Protein AF-A0ABD5XMT2-F1 (afdb_monomer_lite)

Secondary structure (DSSP, 8-state):
---S--S-TTS-TTSBHHHHHHHHHHHHT--HHHHHHHHHTTEETTEE-HHHHHHHHHHHHHHHHHHHHHHHHHHHHHHHHHHHTGGGTTSHHHHHHHHHHHHHHHHHHHHHHHHHHHHHHHHHHHHHHTTPPPTT--------------------PPPP------------PPPPPP-----PPP---

Organism: NCBI:txid3031998

Radius of gyration: 28.15 Å; chains: 1; bounding box: 58×79×66 Å

pLDDT: mean 73.17, std 23.65, range [30.17, 97.44]

Foldseek 3Di:
DDDDDDQDLQNQAFDFLQVSLVSCCVPVVDDSVVSSVVQVQQDDPRGRHPVSVVVVVVVLCVVLVVLVVVLVVLVVVLVVLCVVCVVPCPPPVSVVVSVVSVVVSVVSNCVSVVVVVVVVVVVVVSCVVVVDDDPPDPPPPDDDDPDDDDDDDDDDDDDDDDDDDDDDDDDDDDDDDDDDDDDDDDDDD

Structure (mmCIF, N/CA/C/O backbone):
data_AF-A0ABD5XMT2-F1
#
_entry.id   AF-A0ABD5XMT2-F1
#
loop_
_atom_site.group_PDB
_atom_site.id
_atom_site.type_symbol
_atom_site.label_atom_id
_atom_site.label_alt_id
_atom_site.label_comp_id
_atom_site.label_asym_id
_atom_site.label_entity_id
_at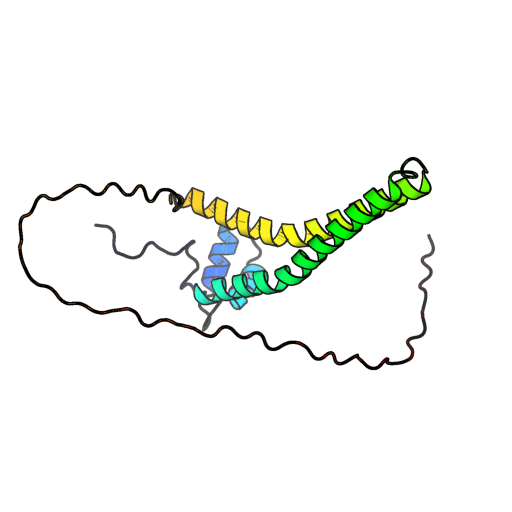om_site.label_seq_id
_atom_site.pdbx_PDB_ins_code
_atom_site.Cartn_x
_atom_site.Cartn_y
_atom_site.Cartn_z
_atom_site.occupancy
_atom_site.B_iso_or_equiv
_atom_site.auth_seq_id
_atom_site.auth_comp_id
_atom_site.auth_asym_id
_atom_site.auth_atom_id
_atom_site.pdbx_PDB_model_num
ATOM 1 N N . MET A 1 1 ? -8.161 -24.431 39.154 1.00 37.53 1 MET A N 1
ATOM 2 C CA . MET A 1 1 ? -9.318 -24.128 38.292 1.00 37.53 1 MET A CA 1
ATOM 3 C C . MET A 1 1 ? -9.099 -22.714 37.782 1.00 37.53 1 MET A C 1
ATOM 5 O O . MET A 1 1 ? -8.958 -21.824 38.607 1.00 37.53 1 MET A O 1
ATOM 9 N N . ARG A 1 2 ? -8.849 -22.571 36.476 1.00 45.53 2 ARG A N 1
ATOM 10 C CA . ARG A 1 2 ? -8.550 -21.321 35.762 1.00 45.53 2 ARG A CA 1
ATOM 11 C C . ARG A 1 2 ? -9.742 -21.105 34.825 1.00 45.53 2 ARG A C 1
ATOM 13 O O . ARG A 1 2 ? -10.080 -22.035 34.095 1.00 45.53 2 ARG A O 1
ATOM 20 N N . ASP A 1 3 ? -10.404 -19.969 34.983 1.00 35.44 3 ASP A N 1
ATOM 21 C CA . ASP A 1 3 ? -11.709 -19.608 34.415 1.00 35.44 3 ASP A CA 1
ATOM 22 C C . ASP A 1 3 ? -11.645 -19.230 32.912 1.00 35.44 3 ASP A C 1
ATOM 24 O O . ASP A 1 3 ? -10.552 -18.995 32.396 1.00 35.44 3 ASP A O 1
ATOM 28 N N . PRO A 1 4 ? -12.789 -19.245 32.192 1.00 38.75 4 PRO A N 1
ATOM 29 C CA . PRO A 1 4 ? -12.918 -19.648 30.780 1.00 38.75 4 PRO A CA 1
ATOM 30 C C . PRO A 1 4 ? -12.532 -18.608 29.721 1.00 38.75 4 PRO A C 1
ATOM 32 O O . PRO A 1 4 ? -12.689 -18.879 28.531 1.00 38.75 4 PRO A O 1
ATOM 35 N N . GLU A 1 5 ? -12.000 -17.459 30.127 1.00 41.00 5 GLU A N 1
ATOM 36 C CA . GLU A 1 5 ? -11.509 -16.433 29.214 1.00 41.00 5 GLU A CA 1
ATOM 37 C C . GLU A 1 5 ? -10.037 -16.173 29.518 1.00 41.00 5 GLU A C 1
ATOM 39 O O . GLU A 1 5 ? -9.662 -15.547 30.510 1.00 41.00 5 GLU A O 1
ATOM 44 N N . ASP A 1 6 ? -9.176 -16.696 28.650 1.00 44.91 6 ASP A N 1
ATOM 45 C CA . ASP A 1 6 ? -7.873 -16.104 28.408 1.00 44.91 6 ASP A CA 1
ATOM 46 C C . ASP A 1 6 ? -8.045 -14.587 28.252 1.00 44.91 6 ASP A C 1
ATOM 48 O O . ASP A 1 6 ? -8.529 -14.112 27.228 1.00 44.91 6 ASP A O 1
ATOM 52 N N . ALA A 1 7 ? -7.629 -13.854 29.281 1.00 44.72 7 ALA A N 1
ATOM 53 C CA . ALA A 1 7 ? -7.216 -12.465 29.256 1.00 44.72 7 ALA A CA 1
ATOM 54 C C . ALA A 1 7 ? -6.599 -12.092 27.900 1.00 44.72 7 ALA A C 1
ATOM 56 O O . ALA A 1 7 ? -5.441 -12.404 27.611 1.00 44.72 7 ALA A O 1
ATOM 57 N N . ASP A 1 8 ? -7.453 -11.465 27.096 1.00 46.16 8 ASP A N 1
ATOM 58 C CA . ASP A 1 8 ? -7.248 -10.646 25.920 1.00 46.16 8 ASP A CA 1
ATOM 59 C C . ASP A 1 8 ? -5.963 -10.857 25.143 1.00 46.16 8 ASP A C 1
ATOM 61 O O . ASP A 1 8 ? -4.847 -10.660 25.613 1.00 46.16 8 ASP A O 1
ATOM 65 N N . ARG A 1 9 ? -6.152 -11.108 23.858 1.00 52.34 9 ARG A N 1
ATOM 66 C CA . ARG A 1 9 ? -5.202 -11.144 22.748 1.00 52.34 9 ARG A CA 1
ATOM 67 C C . ARG A 1 9 ? -4.224 -9.942 22.717 1.00 52.34 9 ARG A C 1
ATOM 69 O O . ARG A 1 9 ? -4.183 -9.215 21.739 1.00 52.34 9 ARG A O 1
ATOM 76 N N . ALA A 1 10 ? -3.348 -9.799 23.713 1.00 55.12 10 ALA A N 1
ATOM 77 C CA . ALA A 1 10 ? -2.621 -8.611 24.189 1.00 55.12 10 ALA A CA 1
ATOM 78 C C . ALA A 1 10 ? -3.423 -7.537 24.948 1.00 55.12 10 ALA A C 1
ATOM 80 O O . ALA A 1 10 ? -3.178 -6.375 24.683 1.00 55.12 10 ALA A O 1
ATOM 81 N N . GLY A 1 11 ? -4.306 -7.879 25.887 1.00 71.88 11 GLY A N 1
ATOM 82 C CA . GLY A 1 11 ? -4.727 -6.972 26.974 1.00 71.88 11 GLY A CA 1
ATOM 83 C C . GLY A 1 11 ? -5.376 -5.636 26.599 1.00 71.88 11 GLY A C 1
ATOM 84 O O . GLY A 1 11 ? -5.504 -4.800 27.475 1.00 71.88 11 GLY A O 1
ATOM 85 N N . LEU A 1 12 ? -5.691 -5.387 25.324 1.00 84.50 12 LEU A N 1
ATOM 86 C CA . LEU A 1 12 ? -6.230 -4.106 24.856 1.00 84.50 12 LEU A CA 1
ATOM 87 C C . LEU A 1 12 ? -7.691 -4.219 24.434 1.00 84.50 12 LEU A C 1
ATOM 89 O O . LEU A 1 12 ? -8.390 -3.217 24.431 1.00 84.50 12 LEU A O 1
ATOM 93 N N . ILE A 1 13 ? -8.144 -5.409 24.029 1.00 89.19 13 ILE A N 1
ATOM 94 C CA . ILE A 1 13 ? -9.539 -5.608 23.630 1.00 89.19 13 ILE A CA 1
ATOM 95 C C . ILE A 1 13 ? -10.413 -5.452 24.876 1.00 89.19 13 ILE A C 1
ATOM 97 O O . ILE A 1 13 ? -10.037 -5.912 25.944 1.00 89.19 13 ILE A O 1
ATOM 101 N N . GLY A 1 14 ? -11.538 -4.751 24.754 1.00 88.75 14 GLY A N 1
ATOM 102 C CA . GLY A 1 14 ? -12.421 -4.470 25.887 1.00 88.75 14 GLY A CA 1
ATOM 103 C C . GLY A 1 14 ? -11.990 -3.286 26.760 1.00 88.75 14 GLY A C 1
ATOM 104 O O . GLY A 1 14 ? -12.823 -2.777 27.506 1.00 88.75 14 GLY A O 1
ATOM 105 N N . LEU A 1 15 ? -10.757 -2.781 26.624 1.00 94.06 15 LEU A N 1
ATOM 106 C CA . LEU A 1 15 ? -10.331 -1.546 27.286 1.00 94.06 15 LEU A CA 1
ATOM 107 C C . LEU A 1 15 ? -10.896 -0.309 26.590 1.00 94.06 15 LEU A C 1
ATOM 109 O O . LEU A 1 15 ? -11.062 -0.285 25.361 1.00 94.06 15 LEU A O 1
ATOM 113 N N . SER A 1 16 ? -11.128 0.752 27.366 1.00 96.06 16 SER A N 1
ATOM 114 C CA . SER A 1 16 ? -11.358 2.068 26.776 1.00 96.06 16 SER A CA 1
ATOM 115 C C . SER A 1 16 ? -10.132 2.507 25.971 1.00 96.06 16 SER A C 1
ATOM 117 O O . SER A 1 16 ? -9.002 2.082 26.225 1.00 96.06 16 SER A O 1
ATOM 119 N N . VAL A 1 17 ? -10.339 3.375 24.984 1.00 95.56 17 VAL A N 1
ATOM 120 C CA . VAL A 1 17 ? -9.246 3.898 24.150 1.00 95.56 17 VAL A CA 1
ATOM 121 C C . VAL A 1 17 ? -8.148 4.565 24.988 1.00 95.56 17 VAL A C 1
ATOM 123 O O . VAL A 1 17 ? -6.974 4.432 24.653 1.00 95.56 17 VAL A O 1
ATOM 126 N N . ASP A 1 18 ? -8.511 5.256 26.070 1.00 95.81 18 ASP A N 1
ATOM 127 C CA . ASP A 1 18 ? -7.562 5.916 26.969 1.00 95.81 18 ASP A CA 1
ATOM 128 C C . ASP A 1 18 ? -6.701 4.916 27.750 1.00 95.81 18 ASP A C 1
ATOM 130 O O . ASP A 1 18 ? -5.476 5.019 27.720 1.00 95.81 18 ASP A O 1
ATOM 134 N N . GLU A 1 19 ? -7.323 3.915 28.377 1.00 94.75 19 GLU A N 1
ATOM 135 C CA . GLU A 1 19 ? -6.611 2.858 29.112 1.00 94.75 19 GLU A CA 1
ATOM 136 C C . GLU A 1 19 ? -5.727 2.025 28.178 1.00 94.75 19 GLU A C 1
ATOM 138 O O . GLU A 1 19 ? -4.589 1.682 28.500 1.00 94.75 19 GLU A O 1
ATOM 143 N N . ALA A 1 20 ? -6.234 1.727 26.982 1.00 93.44 20 ALA A N 1
ATOM 144 C CA . ALA A 1 20 ? -5.478 1.022 25.965 1.00 93.44 20 ALA A CA 1
ATOM 145 C C . ALA A 1 20 ? -4.279 1.849 25.467 1.00 93.44 20 ALA A C 1
ATOM 147 O O . ALA A 1 20 ? -3.212 1.287 25.216 1.00 93.44 20 ALA A O 1
ATOM 148 N N . ALA A 1 21 ? -4.429 3.169 25.326 1.00 94.44 21 ALA A N 1
ATOM 149 C CA . ALA A 1 21 ? -3.338 4.054 24.928 1.00 94.44 21 ALA A CA 1
ATOM 150 C C . ALA A 1 21 ? -2.234 4.110 25.991 1.00 94.44 21 ALA A C 1
ATOM 152 O O . ALA A 1 21 ? -1.058 4.045 25.632 1.00 94.44 21 ALA A O 1
ATOM 153 N N . ASP A 1 22 ? -2.604 4.153 27.272 1.00 92.56 22 ASP A N 1
ATOM 154 C CA . ASP A 1 22 ? -1.660 4.067 28.390 1.00 92.56 22 ASP A CA 1
ATOM 155 C C . ASP A 1 22 ? -0.887 2.747 28.379 1.00 92.56 22 ASP A C 1
ATOM 157 O O . ASP A 1 22 ? 0.346 2.740 28.356 1.00 92.56 22 ASP A O 1
ATOM 161 N N . ALA A 1 23 ? -1.597 1.625 28.255 1.00 90.06 23 ALA A N 1
ATOM 162 C CA . ALA A 1 23 ? -0.973 0.308 28.184 1.00 90.06 23 ALA A CA 1
ATOM 163 C C . ALA A 1 23 ? -0.024 0.154 26.976 1.00 90.06 23 ALA A C 1
ATOM 165 O O . ALA A 1 23 ? 0.980 -0.562 27.046 1.00 90.06 23 ALA A O 1
ATOM 166 N N . VAL A 1 24 ? -0.325 0.802 25.843 1.00 89.69 24 VAL A N 1
ATOM 167 C CA . VAL A 1 24 ? 0.560 0.821 24.667 1.00 89.69 24 VAL A CA 1
ATOM 168 C C . VAL A 1 24 ? 1.790 1.691 24.911 1.00 89.69 24 VAL A C 1
ATOM 170 O O . VAL A 1 24 ? 2.893 1.248 24.583 1.00 89.69 24 VAL A O 1
ATOM 173 N N . ALA A 1 25 ? 1.619 2.884 25.481 1.00 91.06 25 ALA A N 1
ATOM 174 C CA . ALA A 1 25 ? 2.718 3.798 25.773 1.00 91.06 25 ALA A CA 1
ATOM 175 C C . ALA A 1 25 ? 3.744 3.149 26.714 1.00 91.06 25 ALA A C 1
ATOM 177 O O . ALA A 1 25 ? 4.933 3.127 26.403 1.00 91.06 25 ALA A O 1
ATOM 178 N N . GLU A 1 26 ? 3.278 2.505 27.787 1.00 87.94 26 GLU A N 1
ATOM 179 C CA . GLU A 1 26 ? 4.136 1.805 28.751 1.00 87.94 26 GLU A CA 1
ATOM 180 C C . GLU A 1 26 ? 4.884 0.614 28.138 1.00 87.94 26 GLU A C 1
ATOM 182 O O . GLU A 1 26 ? 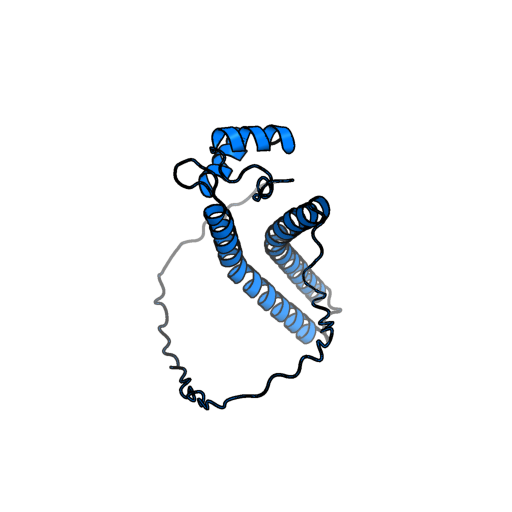6.043 0.350 28.458 1.00 87.94 26 GLU A O 1
ATOM 187 N N . ARG A 1 27 ? 4.225 -0.141 27.252 1.00 84.19 27 ARG A N 1
ATOM 188 C CA . ARG A 1 27 ? 4.783 -1.386 26.709 1.00 84.19 27 ARG A CA 1
ATOM 189 C C . ARG A 1 27 ? 5.736 -1.168 25.540 1.00 84.19 27 ARG A C 1
ATOM 191 O O . ARG A 1 27 ? 6.638 -1.982 25.334 1.00 84.19 27 ARG A O 1
ATOM 198 N N . ALA A 1 28 ? 5.450 -0.174 24.710 1.00 79.00 28 ALA A N 1
ATOM 199 C CA . ALA A 1 28 ? 6.115 0.029 23.429 1.00 79.00 28 ALA A CA 1
ATOM 200 C C . ALA A 1 28 ? 6.961 1.306 23.385 1.00 79.00 28 ALA A C 1
ATOM 202 O O . ALA A 1 28 ? 7.463 1.619 22.308 1.00 79.00 28 ALA A O 1
ATOM 203 N N . ASP A 1 29 ? 7.095 2.018 24.513 1.00 81.44 29 ASP A N 1
ATOM 204 C CA . ASP A 1 29 ? 7.722 3.347 24.583 1.00 81.44 29 ASP A CA 1
ATOM 205 C C . ASP A 1 29 ? 7.176 4.271 23.479 1.00 81.44 29 ASP A C 1
ATOM 207 O O . ASP A 1 29 ? 7.893 4.943 22.738 1.00 81.44 29 ASP A O 1
ATOM 211 N N . ALA A 1 30 ? 5.860 4.179 23.278 1.00 83.38 30 ALA A N 1
ATOM 212 C CA . ALA A 1 30 ? 5.159 4.840 22.194 1.00 83.38 30 ALA A CA 1
ATOM 213 C C . ALA A 1 30 ? 4.521 6.137 22.690 1.00 83.38 30 ALA A C 1
ATOM 215 O O . ALA A 1 30 ? 4.046 6.221 23.821 1.00 83.38 30 ALA A O 1
ATOM 216 N N . ASP A 1 31 ? 4.435 7.127 21.804 1.00 92.75 31 ASP A N 1
ATOM 217 C CA . ASP A 1 31 ? 3.686 8.351 22.077 1.00 92.75 31 ASP A CA 1
ATOM 218 C C . ASP A 1 31 ? 2.209 8.027 22.373 1.00 92.75 31 ASP A C 1
ATOM 220 O O . ASP A 1 31 ? 1.506 7.442 21.539 1.00 92.75 31 ASP A O 1
ATOM 224 N N . ARG A 1 32 ? 1.745 8.394 23.576 1.00 94.25 32 ARG A N 1
ATOM 225 C CA . ARG A 1 32 ? 0.393 8.081 24.070 1.00 94.25 32 ARG A CA 1
ATOM 226 C C . ARG A 1 32 ? -0.690 8.664 23.167 1.00 94.25 32 ARG A C 1
ATOM 228 O O . ARG A 1 32 ? -1.649 7.965 22.850 1.00 94.25 32 ARG A O 1
ATOM 235 N N . GLU A 1 33 ? -0.549 9.914 22.734 1.00 94.25 33 GLU A N 1
ATOM 236 C CA . GLU A 1 33 ? -1.549 10.569 21.880 1.00 94.25 33 GLU A CA 1
ATOM 237 C C . GLU A 1 33 ? -1.642 9.889 20.513 1.00 94.25 33 GLU A C 1
ATOM 239 O O . GLU A 1 33 ? -2.734 9.611 20.010 1.00 94.25 33 GLU A O 1
ATOM 244 N N . ARG A 1 34 ? -0.503 9.498 19.939 1.00 93.25 34 ARG A N 1
ATOM 245 C CA . ARG A 1 34 ? -0.457 8.687 18.723 1.00 93.25 34 ARG A CA 1
ATOM 246 C C . ARG A 1 34 ? -1.104 7.317 18.918 1.00 93.25 34 ARG A C 1
ATOM 248 O O . ARG A 1 34 ? -1.826 6.854 18.026 1.00 93.25 34 ARG A O 1
ATOM 255 N N . ALA A 1 35 ? -0.866 6.664 20.055 1.00 93.38 35 ALA A N 1
ATOM 256 C CA . ALA A 1 35 ? -1.506 5.396 20.392 1.00 93.38 35 ALA A CA 1
ATOM 257 C C . ALA A 1 35 ? -3.027 5.566 20.492 1.00 93.38 35 ALA A C 1
ATOM 259 O O . ALA A 1 35 ? -3.761 4.821 19.845 1.00 93.38 35 ALA A O 1
ATOM 260 N N . ARG A 1 36 ? -3.498 6.601 21.195 1.00 95.06 36 ARG A N 1
ATOM 261 C CA . ARG A 1 36 ? -4.917 6.952 21.324 1.00 95.06 36 ARG A CA 1
ATOM 262 C C . ARG A 1 36 ? -5.570 7.193 19.963 1.00 95.06 36 ARG A C 1
ATOM 264 O O . ARG A 1 36 ? -6.607 6.597 19.660 1.00 95.06 36 ARG A O 1
ATOM 271 N N . ALA A 1 37 ? -4.953 8.023 19.123 1.00 94.88 37 ALA A N 1
ATOM 272 C CA . ALA A 1 37 ? -5.447 8.332 17.784 1.00 94.88 37 ALA A CA 1
ATOM 273 C C . ALA A 1 37 ? -5.562 7.068 16.920 1.00 94.88 37 ALA A C 1
ATOM 275 O O . ALA A 1 37 ? -6.562 6.865 16.234 1.00 94.88 37 ALA A O 1
ATOM 276 N N . THR A 1 38 ? -4.572 6.177 17.006 1.00 93.62 38 THR A N 1
ATOM 277 C CA . THR A 1 38 ? -4.579 4.902 16.277 1.00 93.62 38 THR A CA 1
ATOM 278 C C . THR A 1 38 ? -5.656 3.957 16.813 1.00 93.62 38 THR A C 1
ATOM 280 O O . THR A 1 38 ? -6.431 3.403 16.037 1.00 93.62 38 THR A O 1
ATOM 283 N N . LEU A 1 39 ? -5.753 3.790 18.133 1.00 93.94 39 LEU A N 1
ATOM 284 C CA . LEU A 1 39 ? -6.715 2.892 18.779 1.00 93.94 39 LEU A CA 1
ATOM 285 C C . LEU A 1 39 ? -8.165 3.340 18.574 1.00 93.94 39 LEU A C 1
ATOM 287 O O . LEU A 1 39 ? -9.046 2.498 18.424 1.00 93.94 39 LEU A O 1
ATOM 291 N N . SER A 1 40 ? -8.400 4.648 18.458 1.00 93.88 40 SER A N 1
ATOM 292 C CA . SER A 1 40 ? -9.711 5.207 18.107 1.00 93.88 40 SER A CA 1
ATOM 293 C C . SER A 1 40 ? -10.233 4.683 16.764 1.00 93.88 40 SER A C 1
ATOM 295 O O . SER A 1 40 ? -11.439 4.547 16.594 1.00 93.88 40 SER A O 1
ATOM 297 N N . THR A 1 41 ? -9.352 4.332 15.818 1.00 93.19 41 THR A N 1
ATOM 298 C CA . THR A 1 41 ? -9.764 3.795 14.503 1.00 93.19 41 THR A CA 1
ATOM 299 C C . THR A 1 41 ? -10.318 2.369 14.567 1.00 93.19 41 THR A C 1
ATOM 301 O O . THR A 1 41 ? -11.049 1.955 13.670 1.00 93.19 41 THR A O 1
ATOM 304 N N . VAL A 1 42 ? -9.981 1.617 15.619 1.00 95.31 42 VAL A N 1
ATOM 305 C CA . VAL A 1 42 ? -10.401 0.219 15.831 1.00 95.31 42 VAL A CA 1
ATOM 306 C C . VAL A 1 42 ? -11.375 0.069 17.006 1.00 95.31 42 VAL A C 1
ATOM 308 O O . VAL A 1 42 ? -11.787 -1.046 17.345 1.00 95.31 42 VAL A O 1
ATOM 311 N N . ALA A 1 43 ? -11.742 1.182 17.640 1.00 93.94 43 ALA A N 1
ATOM 312 C CA . ALA A 1 43 ? -12.683 1.208 18.741 1.00 93.94 43 ALA A CA 1
ATOM 313 C C . ALA A 1 43 ? -14.134 1.232 18.246 1.00 93.94 43 ALA A C 1
ATOM 315 O O . ALA A 1 43 ? -14.457 1.854 17.235 1.00 93.94 43 ALA A O 1
ATOM 316 N N . ALA A 1 44 ? -15.007 0.566 18.992 1.00 92.25 44 ALA A N 1
ATOM 317 C CA . ALA A 1 44 ? -16.451 0.698 18.903 1.00 92.25 44 ALA A CA 1
ATOM 318 C C . ALA A 1 44 ? -16.927 1.304 20.225 1.00 92.25 44 ALA A C 1
ATOM 320 O O . ALA A 1 44 ? -16.553 0.820 21.290 1.00 92.25 44 ALA A O 1
ATOM 321 N N . ASP A 1 45 ? -17.678 2.402 20.151 1.00 92.06 45 ASP A N 1
ATOM 322 C CA . ASP A 1 45 ? -18.234 3.087 21.326 1.00 92.06 45 ASP A CA 1
ATOM 323 C C . ASP A 1 45 ? -17.182 3.473 22.387 1.00 92.06 45 ASP A C 1
ATOM 325 O O . ASP A 1 45 ? -17.425 3.423 23.588 1.00 92.06 45 ASP A O 1
ATOM 329 N N . GLY A 1 46 ? -15.982 3.865 21.939 1.00 93.44 46 GLY A N 1
ATOM 330 C CA . GLY A 1 46 ? -14.880 4.258 22.827 1.00 93.44 46 GLY A CA 1
ATOM 331 C C . GLY A 1 46 ? -14.106 3.090 23.449 1.00 93.44 46 GLY A C 1
ATOM 332 O O . GLY A 1 46 ? -13.160 3.329 24.201 1.00 93.44 46 GLY A O 1
ATOM 333 N N . THR A 1 47 ? -14.443 1.851 23.090 1.00 95.25 47 THR A N 1
ATOM 334 C CA . THR A 1 47 ? -13.780 0.626 23.548 1.00 95.25 47 THR A CA 1
ATOM 335 C C . THR A 1 47 ? -13.100 -0.087 22.386 1.00 95.25 47 THR A C 1
ATOM 337 O O . THR A 1 47 ? -13.686 -0.289 21.323 1.00 95.25 47 THR A O 1
ATOM 340 N N . VAL A 1 48 ? -11.848 -0.503 22.565 1.00 93.31 48 VAL A N 1
ATOM 341 C CA . VAL A 1 48 ? -11.101 -1.233 21.534 1.00 93.31 48 VAL A CA 1
ATOM 342 C C . VAL A 1 48 ? -11.749 -2.600 21.301 1.00 93.31 48 VAL A C 1
ATOM 344 O O . VAL A 1 48 ? -11.914 -3.391 22.229 1.00 93.31 48 VAL A O 1
ATOM 347 N N . SER A 1 49 ? -12.101 -2.904 2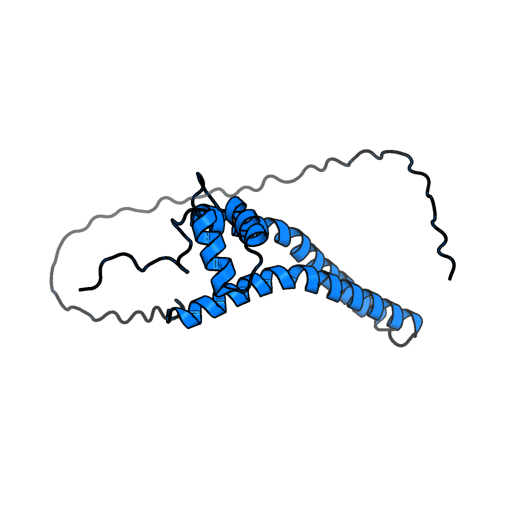0.049 1.00 91.94 49 SER A N 1
ATOM 348 C CA . SER A 1 49 ? -12.849 -4.118 19.704 1.00 91.94 49 SER A CA 1
ATOM 349 C C . SER A 1 49 ? -12.052 -5.055 18.796 1.00 91.94 49 SER A C 1
ATOM 351 O O . SER A 1 49 ? -11.320 -4.616 17.906 1.00 91.94 49 SER A O 1
ATOM 353 N N . GLU A 1 50 ? -12.221 -6.373 18.966 1.00 89.38 50 GLU A N 1
ATOM 354 C CA . GLU A 1 50 ? -11.614 -7.348 18.047 1.00 89.38 50 GLU A CA 1
ATOM 355 C C . GLU A 1 50 ? -12.136 -7.146 16.617 1.00 89.38 50 GLU A C 1
ATOM 357 O O . GLU A 1 50 ? -11.360 -7.184 15.662 1.00 89.38 50 GLU A O 1
ATOM 362 N N . ALA A 1 51 ? -13.435 -6.872 16.472 1.00 89.69 51 ALA A N 1
ATOM 363 C CA . ALA A 1 51 ? -14.065 -6.611 15.182 1.00 89.69 51 ALA A CA 1
ATOM 364 C C . ALA A 1 51 ? -13.451 -5.392 14.471 1.00 89.69 51 ALA A C 1
ATOM 366 O O . ALA A 1 51 ? -13.179 -5.461 13.272 1.00 89.69 51 ALA A O 1
ATOM 367 N N . GLY A 1 52 ? -13.170 -4.307 15.198 1.00 91.50 52 GLY A N 1
ATOM 368 C CA . GLY A 1 52 ? -12.510 -3.122 14.652 1.00 91.50 52 GLY A CA 1
ATOM 369 C C . GLY A 1 52 ? -11.086 -3.413 14.180 1.00 91.50 52 GLY A C 1
ATOM 370 O O . GLY A 1 52 ? -10.715 -3.019 13.076 1.00 91.50 52 GLY A O 1
ATOM 371 N N . VAL A 1 53 ? -10.318 -4.197 14.944 1.00 90.50 53 VAL A N 1
ATOM 372 C CA . VAL A 1 53 ? -8.976 -4.642 14.528 1.00 90.50 53 VAL A CA 1
ATOM 3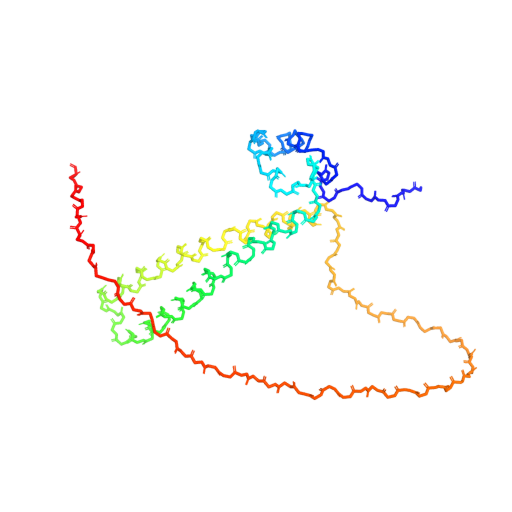73 C C . VAL A 1 53 ? -9.039 -5.504 13.262 1.00 90.50 53 VAL A C 1
ATOM 375 O O . VAL A 1 53 ? -8.263 -5.284 12.332 1.00 90.50 53 VAL A O 1
ATOM 378 N N . GLN A 1 54 ? -9.969 -6.465 13.191 1.00 90.06 54 GLN A N 1
ATOM 379 C CA . GLN A 1 54 ? -10.150 -7.296 11.992 1.00 90.06 54 GLN A CA 1
ATOM 380 C C . GLN A 1 54 ? -10.590 -6.467 10.780 1.00 90.06 54 GLN A C 1
ATOM 382 O O . GLN A 1 54 ? -10.110 -6.700 9.673 1.00 90.06 54 GLN A O 1
ATOM 387 N N . SER A 1 55 ? -11.456 -5.474 10.985 1.00 91.00 55 SER A N 1
ATOM 388 C CA . SER A 1 55 ? -11.895 -4.550 9.938 1.00 91.00 55 SER A CA 1
ATOM 389 C C . SER A 1 55 ? -10.736 -3.709 9.401 1.00 91.00 55 SER A C 1
ATOM 391 O O . SER A 1 55 ? -10.527 -3.652 8.189 1.00 91.00 55 SER A O 1
ATOM 393 N N . ALA A 1 56 ? -9.919 -3.126 10.284 1.00 90.81 56 ALA A N 1
ATOM 394 C CA . ALA A 1 56 ? -8.735 -2.367 9.889 1.00 90.81 56 ALA A CA 1
ATOM 395 C C . ALA A 1 56 ? -7.725 -3.238 9.124 1.00 90.81 56 ALA A C 1
ATOM 397 O O . ALA A 1 56 ? -7.174 -2.804 8.111 1.00 90.81 56 ALA A O 1
ATOM 398 N N . LEU A 1 57 ? -7.530 -4.491 9.547 1.00 89.19 57 LEU A N 1
ATOM 399 C CA . LEU A 1 57 ? -6.674 -5.440 8.836 1.00 89.19 57 LEU A CA 1
ATOM 400 C C . LEU A 1 57 ? -7.236 -5.804 7.456 1.00 89.19 57 LEU A C 1
ATOM 402 O O . LEU A 1 57 ? -6.497 -5.809 6.473 1.00 89.19 57 LEU A O 1
ATOM 406 N N . ALA A 1 58 ? -8.536 -6.084 7.364 1.00 90.50 58 ALA A N 1
ATOM 407 C CA . ALA A 1 58 ? -9.197 -6.360 6.094 1.00 90.50 58 ALA A CA 1
ATOM 408 C C . ALA A 1 58 ? -9.116 -5.152 5.147 1.00 90.50 58 ALA A C 1
ATOM 410 O O . ALA A 1 58 ? -8.898 -5.314 3.945 1.00 90.50 58 ALA A O 1
ATOM 411 N N . HIS A 1 59 ? -9.237 -3.938 5.687 1.00 90.50 59 HIS A N 1
ATOM 412 C CA . HIS A 1 59 ? -9.056 -2.707 4.932 1.00 90.50 59 HIS A CA 1
ATOM 413 C C . HIS A 1 59 ? -7.622 -2.566 4.414 1.00 90.50 59 HIS A C 1
ATOM 415 O O . HIS A 1 59 ? -7.438 -2.324 3.222 1.00 90.50 59 HIS A O 1
ATOM 421 N N . LEU A 1 60 ? -6.611 -2.791 5.261 1.00 90.69 60 LEU A N 1
ATOM 422 C CA . LEU A 1 60 ? -5.210 -2.788 4.841 1.00 90.69 60 LEU A CA 1
ATOM 423 C C . LEU A 1 60 ? -4.971 -3.807 3.721 1.00 90.69 60 LEU A C 1
ATOM 425 O O . LEU A 1 60 ? -4.443 -3.438 2.677 1.00 90.69 60 LEU A O 1
ATOM 429 N N . ALA A 1 61 ? -5.419 -5.054 3.906 1.00 90.12 61 ALA A N 1
ATOM 430 C CA . ALA A 1 61 ? -5.299 -6.121 2.911 1.00 90.12 61 ALA A CA 1
ATOM 431 C C . ALA A 1 61 ? -5.940 -5.728 1.570 1.00 90.12 61 ALA A C 1
ATOM 433 O O . ALA A 1 61 ? -5.371 -5.958 0.503 1.00 90.12 61 ALA A O 1
ATOM 434 N N . LYS A 1 62 ? -7.101 -5.068 1.617 1.00 92.94 62 LYS A N 1
ATOM 435 C CA . LYS A 1 62 ? -7.759 -4.532 0.426 1.00 92.94 62 LYS A CA 1
ATOM 436 C C . LYS A 1 62 ? -6.917 -3.447 -0.247 1.00 92.94 62 LYS A C 1
ATOM 438 O O . LYS A 1 62 ? -6.730 -3.512 -1.460 1.00 92.94 62 LYS A O 1
ATOM 443 N N . VAL A 1 63 ? -6.413 -2.472 0.508 1.00 94.00 63 VAL A N 1
ATOM 444 C CA . VAL A 1 63 ? -5.641 -1.341 -0.033 1.00 94.00 63 VAL A CA 1
ATOM 445 C C . VAL A 1 63 ? -4.338 -1.806 -0.681 1.00 94.00 63 VAL A C 1
ATOM 447 O O . VAL A 1 63 ? -4.004 -1.317 -1.757 1.00 94.00 63 VAL A O 1
ATOM 450 N N . VAL A 1 64 ? -3.636 -2.777 -0.087 1.00 93.56 64 VAL A N 1
ATOM 451 C CA . VAL A 1 64 ? -2.361 -3.279 -0.631 1.00 93.56 64 VAL A CA 1
ATOM 452 C C . VAL A 1 64 ? -2.530 -4.277 -1.779 1.00 93.56 64 VAL A C 1
ATOM 454 O O . VAL A 1 64 ? -1.593 -4.457 -2.548 1.00 93.56 64 VAL A O 1
ATOM 457 N N . SER A 1 65 ? -3.716 -4.874 -1.960 1.00 92.38 65 SER A N 1
ATOM 458 C CA . SER A 1 65 ? -3.951 -5.874 -3.017 1.00 92.38 65 SER A CA 1
ATOM 459 C C . SER A 1 65 ? -3.689 -5.347 -4.432 1.00 92.38 65 SER A C 1
ATOM 461 O O . SER A 1 65 ? -3.038 -6.007 -5.232 1.00 92.38 65 SER A O 1
ATOM 463 N N . THR A 1 66 ? -4.158 -4.136 -4.749 1.00 94.94 66 THR A N 1
ATOM 464 C CA . THR A 1 66 ? -3.996 -3.564 -6.094 1.00 94.94 66 THR A CA 1
ATOM 465 C C . THR A 1 66 ? -2.552 -3.137 -6.376 1.00 94.94 66 THR A C 1
ATOM 467 O O . THR A 1 66 ? -2.045 -3.480 -7.444 1.00 94.94 66 THR A O 1
ATOM 470 N N . PRO A 1 67 ? -1.859 -2.421 -5.468 1.00 93.44 67 PRO A N 1
ATOM 471 C CA . PRO A 1 67 ? -0.426 -2.176 -5.595 1.00 93.44 67 PRO A CA 1
ATOM 472 C C . PRO A 1 67 ? 0.400 -3.457 -5.727 1.00 93.44 67 PRO A C 1
ATOM 474 O O . PRO A 1 67 ? 1.286 -3.489 -6.571 1.00 93.44 67 PRO A O 1
ATOM 477 N N . ALA A 1 68 ? 0.080 -4.508 -4.964 1.00 91.06 68 ALA A N 1
ATOM 478 C CA . ALA A 1 68 ? 0.772 -5.792 -5.051 1.00 91.06 68 ALA A CA 1
ATOM 479 C C . ALA A 1 68 ? 0.654 -6.409 -6.446 1.00 91.06 68 ALA A C 1
ATOM 481 O O . ALA A 1 68 ? 1.666 -6.664 -7.084 1.00 91.06 68 ALA A O 1
ATOM 482 N N . THR A 1 69 ? -0.563 -6.529 -6.980 1.00 95.44 69 THR A N 1
ATOM 483 C CA . THR A 1 69 ? -0.758 -7.049 -8.342 1.00 95.44 69 THR A CA 1
ATOM 484 C C . THR A 1 69 ? -0.091 -6.171 -9.407 1.00 95.44 69 THR A C 1
ATOM 486 O O . THR A 1 69 ? 0.402 -6.677 -10.409 1.00 95.44 69 THR A O 1
ATOM 489 N N . ARG A 1 70 ? -0.037 -4.844 -9.216 1.00 95.00 70 ARG A N 1
ATOM 490 C CA . ARG A 1 70 ? 0.699 -3.963 -10.139 1.00 95.00 70 ARG A CA 1
ATOM 491 C C . ARG A 1 70 ? 2.212 -4.158 -10.061 1.00 95.00 70 ARG A C 1
ATOM 493 O O . ARG A 1 70 ? 2.856 -4.064 -11.098 1.00 95.00 70 ARG A O 1
ATOM 500 N N . ALA A 1 71 ? 2.759 -4.398 -8.872 1.00 95.50 71 ALA A N 1
ATOM 501 C CA . ALA A 1 71 ? 4.170 -4.725 -8.703 1.00 95.50 71 ALA A CA 1
ATOM 502 C C . ALA A 1 71 ? 4.496 -6.066 -9.377 1.00 95.50 71 ALA A C 1
ATOM 504 O O . ALA A 1 71 ? 5.458 -6.137 -10.129 1.00 95.50 71 ALA A O 1
ATOM 505 N N . GLU A 1 72 ? 3.635 -7.075 -9.208 1.00 94.88 72 GLU A N 1
ATOM 506 C CA . GLU A 1 72 ? 3.764 -8.372 -9.889 1.00 94.88 72 GLU A CA 1
ATOM 507 C C . GLU A 1 72 ? 3.797 -8.216 -11.418 1.00 94.88 72 GLU A C 1
ATOM 509 O O . GLU A 1 72 ? 4.692 -8.748 -12.067 1.00 94.88 72 GLU A O 1
ATOM 514 N N . PHE A 1 73 ? 2.874 -7.444 -12.008 1.00 97.25 73 PHE A N 1
ATOM 515 C CA . PHE A 1 73 ? 2.891 -7.196 -13.457 1.00 97.25 73 PHE A CA 1
ATOM 516 C C . PHE A 1 73 ? 4.112 -6.399 -13.919 1.00 97.25 73 PHE A C 1
ATOM 518 O O . PHE A 1 73 ? 4.671 -6.714 -14.961 1.00 97.25 73 PHE A O 1
ATOM 525 N N . ALA A 1 74 ? 4.559 -5.409 -13.143 1.00 95.44 74 ALA A N 1
ATOM 526 C CA . ALA A 1 74 ? 5.788 -4.688 -13.458 1.00 95.44 74 ALA A CA 1
ATOM 527 C C . ALA A 1 74 ? 7.021 -5.608 -13.410 1.00 95.44 74 ALA A C 1
ATOM 529 O O . ALA A 1 74 ? 7.941 -5.419 -14.198 1.00 95.44 74 ALA A O 1
ATOM 530 N N . GLY A 1 75 ? 7.029 -6.612 -12.528 1.00 95.62 75 GLY A N 1
ATOM 531 C CA . GLY A 1 75 ? 8.044 -7.665 -12.516 1.00 95.62 75 GLY A CA 1
ATOM 532 C C . GLY A 1 75 ? 8.083 -8.451 -13.821 1.00 95.62 75 GLY A C 1
ATOM 533 O O . GLY A 1 75 ? 9.148 -8.565 -14.422 1.00 95.62 75 GLY A O 1
ATOM 534 N N . LEU A 1 76 ? 6.920 -8.897 -14.302 1.00 97.12 76 LEU A N 1
ATOM 535 C CA . LEU A 1 76 ? 6.810 -9.581 -15.596 1.00 97.12 76 LEU A CA 1
ATOM 536 C C . LEU A 1 76 ? 7.293 -8.694 -16.753 1.00 97.12 76 LEU A C 1
ATOM 538 O O . LEU A 1 76 ? 8.073 -9.148 -17.579 1.00 97.12 76 LEU A O 1
ATOM 542 N N . ASP A 1 77 ? 6.912 -7.413 -16.773 1.00 97.44 77 ASP A N 1
ATOM 543 C CA . ASP A 1 77 ? 7.354 -6.477 -17.817 1.00 97.44 77 ASP A CA 1
ATOM 544 C C . ASP A 1 77 ? 8.889 -6.286 -17.820 1.00 97.44 77 ASP A C 1
ATOM 546 O O . ASP A 1 77 ? 9.496 -6.110 -18.879 1.00 97.44 77 ASP A O 1
ATOM 550 N N . VAL A 1 78 ? 9.539 -6.304 -16.648 1.00 95.25 78 VAL A N 1
ATOM 551 C CA . VAL A 1 78 ? 11.007 -6.212 -16.533 1.00 95.25 78 VAL A CA 1
ATOM 552 C C . VAL A 1 78 ? 11.686 -7.506 -16.979 1.00 95.25 78 VAL A C 1
ATOM 554 O O . VAL A 1 78 ? 12.722 -7.447 -17.643 1.00 95.25 78 VAL A O 1
ATOM 557 N N . GLU A 1 79 ? 11.115 -8.664 -16.651 1.00 96.19 79 GLU A N 1
ATOM 558 C CA . GLU A 1 79 ? 11.588 -9.960 -17.149 1.00 96.19 79 GLU A CA 1
ATOM 559 C C . GLU A 1 79 ? 11.487 -10.037 -18.679 1.00 96.19 79 GLU A C 1
ATOM 561 O O . GLU A 1 79 ? 12.487 -10.336 -19.335 1.00 96.19 79 GLU A O 1
ATOM 566 N N . ASP A 1 80 ? 10.348 -9.642 -19.250 1.00 96.75 80 ASP A N 1
ATOM 567 C CA . ASP A 1 80 ? 10.137 -9.557 -20.698 1.00 96.75 80 ASP A CA 1
ATOM 568 C C . ASP A 1 80 ? 11.138 -8.589 -21.352 1.00 96.75 80 ASP A C 1
ATOM 570 O O . ASP A 1 80 ? 11.716 -8.879 -22.403 1.00 96.75 80 ASP A O 1
ATOM 574 N N . ALA A 1 81 ? 11.393 -7.433 -20.727 1.00 94.31 81 ALA A N 1
ATOM 575 C CA . ALA A 1 81 ? 12.375 -6.471 -21.220 1.00 94.31 81 ALA A CA 1
ATOM 576 C C . ALA A 1 81 ? 13.804 -7.036 -21.206 1.00 94.31 81 ALA A C 1
ATOM 578 O O . ALA A 1 81 ? 14.571 -6.770 -22.133 1.00 94.31 81 ALA A O 1
ATOM 579 N N . ARG A 1 82 ? 14.168 -7.820 -20.183 1.00 94.00 82 ARG A N 1
ATOM 580 C CA . ARG A 1 82 ? 15.466 -8.508 -20.111 1.00 94.00 82 ARG A CA 1
ATOM 581 C C . ARG A 1 82 ? 15.592 -9.577 -21.187 1.00 94.00 82 ARG A C 1
ATOM 583 O O . ARG A 1 82 ? 16.638 -9.653 -21.826 1.00 94.00 82 ARG A O 1
ATOM 590 N N . GLU A 1 83 ? 14.545 -10.369 -21.405 1.00 96.25 83 GLU A N 1
ATOM 591 C CA . GLU A 1 83 ? 14.524 -11.386 -22.458 1.00 96.25 83 GLU A CA 1
ATOM 592 C C . GLU A 1 83 ? 14.664 -10.741 -23.843 1.00 96.25 83 GLU A C 1
ATOM 594 O O . GLU A 1 83 ? 15.533 -11.127 -24.625 1.00 96.25 83 GLU A O 1
ATOM 599 N N . ALA A 1 84 ? 13.892 -9.688 -24.122 1.00 96.12 84 ALA A N 1
ATOM 600 C CA . ALA A 1 84 ? 13.959 -8.959 -25.388 1.00 96.12 84 ALA A CA 1
ATOM 601 C C . ALA A 1 84 ? 15.313 -8.263 -25.616 1.00 96.12 84 ALA A C 1
ATOM 603 O O . ALA A 1 84 ? 15.731 -8.066 -26.758 1.00 96.12 84 ALA A O 1
ATOM 604 N N . ALA A 1 85 ? 15.993 -7.871 -24.539 1.00 94.56 85 ALA A N 1
ATOM 605 C CA . ALA A 1 85 ? 17.291 -7.215 -24.584 1.00 94.56 85 ALA A CA 1
ATOM 606 C C . ALA A 1 85 ? 18.479 -8.190 -24.551 1.00 94.56 85 ALA A C 1
ATOM 608 O O . ALA A 1 85 ? 19.614 -7.720 -24.577 1.00 94.56 85 ALA A O 1
ATOM 609 N N . ALA A 1 86 ? 18.258 -9.509 -24.499 1.00 93.62 86 ALA A N 1
ATOM 610 C CA . ALA A 1 86 ? 19.314 -10.495 -24.257 1.00 93.62 86 ALA A CA 1
ATOM 611 C C . ALA A 1 86 ? 20.501 -10.373 -25.232 1.00 93.62 86 ALA A C 1
ATOM 613 O O . ALA A 1 86 ? 21.652 -10.402 -24.800 1.00 93.62 86 ALA A O 1
ATOM 614 N N . ASP A 1 87 ? 20.227 -10.145 -26.520 1.00 95.12 87 ASP A N 1
ATOM 615 C CA . ASP A 1 87 ? 21.249 -10.006 -27.572 1.00 95.12 87 ASP A CA 1
ATOM 616 C C . ASP A 1 87 ? 22.013 -8.668 -27.537 1.00 95.12 87 ASP A C 1
ATOM 618 O O . ASP A 1 87 ? 22.958 -8.470 -28.299 1.00 95.12 87 ASP A O 1
ATOM 622 N N . ALA A 1 88 ? 21.586 -7.727 -26.693 1.00 93.38 88 ALA A N 1
ATOM 623 C CA . ALA A 1 88 ? 22.146 -6.381 -26.582 1.00 93.38 88 ALA A CA 1
ATOM 624 C C . ALA A 1 88 ? 22.406 -5.960 -25.124 1.00 93.38 88 ALA A C 1
ATOM 626 O O . ALA A 1 88 ? 22.623 -4.776 -24.850 1.00 93.38 88 ALA A O 1
ATOM 627 N N . ALA A 1 89 ? 22.353 -6.901 -24.179 1.00 84.00 89 ALA A N 1
ATOM 628 C CA . ALA A 1 89 ? 22.451 -6.628 -22.747 1.00 84.00 89 ALA A CA 1
ATOM 629 C C . ALA A 1 89 ? 23.840 -6.110 -22.334 1.00 84.00 89 ALA A C 1
ATOM 631 O O . ALA A 1 89 ? 23.977 -5.446 -21.309 1.00 84.00 89 ALA A O 1
ATOM 632 N N . ASP A 1 90 ? 24.863 -6.382 -23.142 1.00 88.44 90 ASP A N 1
ATOM 633 C CA . ASP A 1 90 ? 26.233 -5.898 -22.983 1.00 88.44 90 ASP A CA 1
ATOM 634 C C . ASP A 1 90 ? 26.409 -4.431 -23.408 1.00 88.44 90 ASP A C 1
ATOM 636 O O . ASP A 1 90 ? 27.394 -3.789 -23.029 1.00 88.44 90 ASP A O 1
ATOM 640 N N . LEU A 1 91 ? 25.451 -3.860 -24.149 1.00 96.25 91 LEU A N 1
ATOM 641 C CA . LEU A 1 91 ? 25.474 -2.441 -24.476 1.00 96.25 91 LEU A CA 1
ATOM 642 C C . LEU A 1 91 ? 25.254 -1.616 -23.197 1.00 96.25 91 LEU A C 1
ATOM 644 O O . LEU A 1 91 ? 24.191 -1.722 -22.579 1.00 96.25 91 LEU A O 1
ATOM 648 N N . PRO A 1 92 ? 26.178 -0.704 -22.826 1.00 94.94 92 PRO A N 1
ATOM 649 C CA . PRO A 1 92 ? 26.103 0.021 -21.553 1.00 94.94 92 PRO A CA 1
ATOM 650 C C . PRO A 1 92 ? 24.796 0.793 -21.340 1.00 94.94 92 PRO A C 1
ATOM 652 O O . PRO A 1 92 ? 24.321 0.929 -20.217 1.00 94.94 92 PRO A O 1
ATOM 655 N N . VAL A 1 93 ? 24.196 1.296 -22.424 1.00 95.81 93 VAL A N 1
ATOM 656 C CA . VAL A 1 93 ? 22.913 2.010 -22.375 1.00 95.81 93 VAL A CA 1
ATOM 657 C C . VAL A 1 93 ? 21.732 1.083 -22.079 1.00 95.81 93 VAL A C 1
ATOM 659 O O . VAL A 1 93 ? 20.791 1.507 -21.414 1.00 95.81 93 VAL A O 1
ATOM 662 N N . VAL A 1 94 ? 21.774 -0.163 -22.558 1.00 95.38 94 VAL A N 1
ATOM 663 C CA . VAL A 1 94 ? 20.736 -1.173 -22.318 1.00 95.38 94 VAL A CA 1
ATOM 664 C C . VAL A 1 94 ? 20.855 -1.680 -20.887 1.00 95.38 94 VAL A C 1
ATOM 666 O O . VAL A 1 94 ? 19.875 -1.609 -20.149 1.00 95.38 94 VAL A O 1
ATOM 669 N N . ALA A 1 95 ? 22.064 -2.065 -20.466 1.00 93.00 95 ALA A N 1
ATOM 670 C CA . ALA A 1 95 ? 22.353 -2.471 -19.091 1.00 93.00 95 ALA A CA 1
ATOM 671 C C . ALA A 1 95 ? 21.877 -1.419 -18.075 1.00 93.00 95 ALA A C 1
ATOM 673 O O . ALA A 1 95 ? 21.068 -1.720 -17.203 1.00 93.00 95 ALA A O 1
ATOM 674 N N . ALA A 1 96 ? 22.259 -0.150 -18.268 1.00 96.06 96 ALA A N 1
ATOM 675 C CA . ALA A 1 96 ? 21.860 0.936 -17.372 1.00 96.06 96 ALA A CA 1
ATOM 676 C C . ALA A 1 96 ? 20.336 1.150 -17.295 1.00 96.06 96 ALA A C 1
ATOM 678 O O . ALA A 1 96 ? 19.831 1.645 -16.288 1.00 96.06 96 ALA A O 1
ATOM 679 N N . ARG A 1 97 ? 19.589 0.821 -18.357 1.00 96.19 97 ARG A N 1
ATOM 680 C CA . ARG A 1 97 ? 18.123 0.920 -18.357 1.00 96.19 97 ARG A CA 1
ATOM 681 C C . ARG A 1 97 ? 17.464 -0.244 -17.639 1.00 96.19 97 ARG A C 1
ATOM 683 O O . ARG A 1 97 ? 16.506 -0.003 -16.913 1.00 96.19 97 ARG A O 1
ATOM 690 N N . LEU A 1 98 ? 17.972 -1.459 -17.825 1.00 95.44 98 LEU A N 1
ATOM 691 C CA . LEU A 1 98 ? 17.497 -2.626 -17.085 1.00 95.44 98 LEU A CA 1
ATOM 692 C C . LEU A 1 98 ? 17.740 -2.437 -15.581 1.00 95.44 98 LEU A C 1
ATOM 694 O O . LEU A 1 98 ? 16.798 -2.570 -14.807 1.00 95.44 98 LEU A O 1
ATOM 698 N N . ASP A 1 99 ? 18.930 -1.968 -15.194 1.00 95.94 99 ASP A N 1
ATOM 699 C CA . ASP A 1 99 ? 19.264 -1.666 -13.796 1.00 95.94 99 ASP A CA 1
ATOM 700 C C . ASP A 1 99 ? 18.329 -0.607 -13.175 1.00 95.94 99 ASP A C 1
ATOM 702 O O . ASP A 1 99 ? 17.897 -0.736 -12.028 1.00 95.94 99 ASP A O 1
ATOM 706 N N . ASP A 1 100 ? 17.983 0.450 -13.920 1.00 97.06 100 ASP A N 1
ATOM 707 C CA . ASP A 1 100 ? 17.035 1.480 -13.464 1.00 97.06 100 ASP A CA 1
ATOM 708 C C . ASP A 1 100 ? 15.609 0.923 -13.315 1.00 97.06 100 ASP A C 1
ATOM 710 O O . ASP A 1 100 ? 14.905 1.279 -12.365 1.00 97.06 100 ASP A O 1
ATOM 714 N N . PHE A 1 101 ? 15.176 0.026 -14.205 1.00 95.56 101 PHE A N 1
ATOM 715 C CA . PHE A 1 101 ? 13.891 -0.653 -14.054 1.00 95.56 101 PHE A CA 1
ATOM 716 C C . PHE A 1 101 ? 13.867 -1.569 -12.831 1.00 95.56 101 PHE A C 1
ATOM 718 O O . PHE A 1 101 ? 12.920 -1.492 -12.047 1.00 95.56 101 PHE A O 1
ATOM 725 N N . ASP A 1 102 ? 14.924 -2.347 -12.613 1.00 94.94 102 ASP A N 1
ATOM 726 C CA . ASP A 1 102 ? 15.077 -3.199 -11.435 1.00 94.94 102 ASP A CA 1
ATOM 727 C C . ASP A 1 102 ? 15.062 -2.392 -10.135 1.00 94.94 102 ASP A C 1
ATOM 729 O O . ASP A 1 102 ? 14.347 -2.728 -9.190 1.00 94.94 102 ASP A O 1
ATOM 733 N N . ALA A 1 103 ? 15.795 -1.277 -10.087 1.00 97.12 103 ALA A N 1
ATOM 734 C CA . ALA A 1 103 ? 15.832 -0.410 -8.914 1.00 97.12 103 ALA A CA 1
ATOM 735 C C . ALA A 1 103 ? 14.450 0.188 -8.588 1.00 97.12 103 ALA A C 1
ATOM 737 O O . ALA A 1 103 ? 14.052 0.286 -7.418 1.00 97.12 103 ALA A O 1
ATOM 738 N N . ARG A 1 104 ? 13.690 0.579 -9.618 1.00 96.38 104 ARG A N 1
ATOM 739 C CA . ARG A 1 104 ? 12.325 1.101 -9.455 1.00 96.38 104 ARG A CA 1
ATOM 740 C C . ARG A 1 104 ? 11.354 0.015 -9.017 1.00 96.38 104 ARG A C 1
ATOM 742 O O . ARG A 1 104 ? 10.561 0.267 -8.110 1.00 96.38 104 ARG A O 1
ATOM 749 N N . LEU A 1 105 ? 11.433 -1.172 -9.615 1.00 95.19 105 LEU A N 1
ATOM 750 C CA . LEU A 1 105 ? 10.620 -2.319 -9.229 1.00 95.19 105 LEU A CA 1
ATOM 751 C C . LEU A 1 105 ? 10.875 -2.689 -7.764 1.00 95.19 105 LEU A C 1
ATOM 753 O O . LEU A 1 105 ? 9.931 -2.708 -6.979 1.00 95.19 105 LEU A O 1
ATOM 757 N N . ALA A 1 106 ? 12.141 -2.825 -7.361 1.00 94.94 106 ALA A N 1
ATOM 758 C CA . ALA A 1 106 ? 12.523 -3.133 -5.983 1.00 94.94 106 ALA A CA 1
ATOM 759 C C . ALA A 1 106 ? 11.998 -2.091 -4.976 1.00 94.94 106 ALA A C 1
ATOM 761 O O . ALA A 1 106 ? 11.590 -2.432 -3.861 1.00 94.94 106 ALA A O 1
ATOM 762 N N . THR A 1 107 ? 11.965 -0.811 -5.366 1.00 95.69 107 THR A N 1
ATOM 763 C CA . THR A 1 107 ? 11.384 0.269 -4.551 1.00 95.69 107 THR A CA 1
ATOM 764 C C . THR A 1 107 ? 9.877 0.074 -4.357 1.00 95.69 107 THR A C 1
ATOM 766 O O . THR A 1 107 ? 9.373 0.210 -3.240 1.00 95.69 107 THR A O 1
ATOM 769 N N . VAL A 1 108 ? 9.150 -0.262 -5.427 1.00 93.06 108 VAL A N 1
ATOM 770 C CA . VAL A 1 108 ? 7.699 -0.498 -5.383 1.00 93.06 108 VAL A CA 1
ATOM 771 C C . VAL A 1 108 ? 7.373 -1.764 -4.591 1.00 93.06 108 VAL A C 1
ATOM 773 O O . VAL A 1 108 ? 6.508 -1.723 -3.717 1.00 93.06 108 VAL A O 1
ATOM 776 N N . GLU A 1 109 ? 8.087 -2.861 -4.832 1.00 93.00 109 GLU A N 1
ATOM 777 C CA . GLU A 1 109 ? 7.925 -4.117 -4.094 1.00 93.00 109 GLU A CA 1
ATOM 778 C C . GLU A 1 109 ? 8.177 -3.925 -2.599 1.00 93.00 109 GLU A C 1
ATOM 780 O O . GLU A 1 109 ? 7.370 -4.357 -1.778 1.00 93.00 109 GLU A O 1
ATOM 785 N N . SER A 1 110 ? 9.231 -3.192 -2.230 1.00 92.81 110 SER A N 1
ATOM 786 C CA . SER A 1 110 ? 9.517 -2.865 -0.828 1.00 92.81 110 SER A CA 1
ATOM 787 C C . SER A 1 110 ? 8.394 -2.046 -0.190 1.00 92.81 110 SER A C 1
ATOM 789 O O . SER A 1 110 ? 8.019 -2.294 0.956 1.00 92.81 110 SER A O 1
ATOM 791 N N . ALA A 1 111 ? 7.819 -1.087 -0.922 1.00 90.69 111 ALA A N 1
ATOM 792 C CA . ALA A 1 111 ? 6.710 -0.276 -0.426 1.00 90.69 111 ALA A CA 1
ATOM 793 C C . ALA A 1 111 ? 5.431 -1.102 -0.185 1.00 90.69 111 ALA A C 1
ATOM 795 O O . ALA A 1 111 ? 4.658 -0.781 0.720 1.00 90.69 111 ALA A O 1
ATOM 796 N N . VAL A 1 112 ? 5.213 -2.162 -0.969 1.00 90.94 112 VAL A N 1
ATOM 797 C CA . VAL A 1 112 ? 4.087 -3.093 -0.798 1.00 90.94 112 VAL A CA 1
ATOM 798 C C . VAL A 1 112 ? 4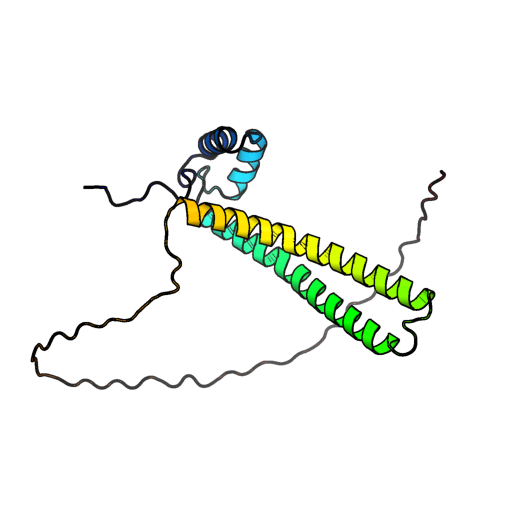.362 -4.116 0.307 1.00 90.94 112 VAL A C 1
ATOM 800 O O . VAL A 1 112 ? 3.469 -4.394 1.112 1.00 90.94 112 VAL A O 1
ATOM 803 N N . GLU A 1 113 ? 5.579 -4.659 0.368 1.00 89.81 113 GLU A N 1
ATOM 804 C CA . GLU A 1 113 ? 5.939 -5.735 1.290 1.00 89.81 113 GLU A CA 1
ATOM 805 C C . GLU A 1 113 ? 6.209 -5.228 2.711 1.00 89.81 113 GLU A C 1
ATOM 807 O O . GLU A 1 113 ? 5.916 -5.927 3.672 1.00 89.81 113 GLU A O 1
ATOM 812 N N . GLU A 1 114 ? 6.722 -4.015 2.923 1.00 89.06 114 GLU A N 1
ATOM 813 C CA . GLU A 1 114 ? 7.007 -3.549 4.290 1.00 89.06 114 GLU A CA 1
ATOM 814 C C . GLU A 1 114 ? 5.761 -3.513 5.204 1.00 89.06 114 GLU A C 1
ATOM 816 O O . GLU A 1 114 ? 5.832 -4.025 6.332 1.00 89.06 114 GLU A O 1
ATOM 821 N N . PRO A 1 115 ? 4.593 -3.007 4.764 1.00 84.25 115 PRO A N 1
ATOM 822 C CA . PRO A 1 115 ? 3.361 -3.078 5.549 1.00 84.25 115 PRO A CA 1
ATOM 823 C C . PRO A 1 115 ? 2.901 -4.516 5.846 1.00 84.25 115 PRO A C 1
ATOM 825 O O . PRO A 1 115 ? 2.561 -4.837 6.993 1.00 84.25 115 PRO A O 1
ATOM 828 N N . THR A 1 116 ? 2.908 -5.405 4.848 1.00 82.62 116 THR A N 1
ATOM 829 C CA . THR A 1 116 ? 2.493 -6.814 5.002 1.00 82.62 116 THR A CA 1
ATOM 830 C C . THR A 1 116 ? 3.471 -7.580 5.894 1.00 82.62 116 THR A C 1
ATOM 832 O O . THR A 1 116 ? 3.052 -8.320 6.791 1.00 82.62 116 THR A O 1
ATOM 835 N N . ARG A 1 117 ? 4.776 -7.349 5.726 1.00 84.44 117 ARG A N 1
ATOM 836 C CA . ARG A 1 117 ? 5.870 -7.919 6.515 1.00 84.44 117 ARG A CA 1
ATOM 837 C C . ARG A 1 117 ? 5.829 -7.451 7.959 1.00 84.44 117 ARG A C 1
ATOM 839 O O . ARG A 1 117 ? 5.987 -8.275 8.860 1.00 84.44 117 ARG A O 1
ATOM 846 N N . THR A 1 118 ? 5.572 -6.170 8.206 1.00 86.06 118 THR A N 1
ATOM 847 C CA . THR A 1 118 ? 5.411 -5.617 9.561 1.00 86.06 118 THR A CA 1
ATOM 848 C C . THR A 1 118 ? 4.221 -6.257 10.272 1.00 86.06 118 THR A C 1
ATOM 850 O O . THR A 1 118 ? 4.339 -6.721 11.414 1.00 86.06 118 THR A O 1
ATOM 853 N N . CYS A 1 119 ? 3.088 -6.382 9.577 1.00 80.06 119 CYS A N 1
ATOM 854 C CA . CYS A 1 119 ? 1.913 -7.069 10.102 1.00 80.06 119 CYS A CA 1
ATOM 855 C C . CYS A 1 119 ? 2.223 -8.545 10.421 1.00 80.06 119 CYS A C 1
ATOM 857 O O . CYS A 1 119 ? 1.999 -9.008 11.541 1.00 80.06 119 CYS A O 1
ATOM 859 N N . ARG A 1 120 ? 2.859 -9.266 9.490 1.00 81.38 120 ARG A N 1
ATOM 860 C CA . ARG A 1 120 ? 3.261 -10.668 9.674 1.00 81.38 120 ARG A CA 1
ATOM 861 C C . ARG A 1 120 ? 4.238 -10.845 10.840 1.00 81.38 120 ARG A C 1
ATOM 863 O O . ARG A 1 120 ? 4.055 -11.749 11.649 1.00 81.38 120 ARG A O 1
ATOM 870 N N . ARG A 1 121 ? 5.257 -9.989 10.964 1.00 81.75 121 ARG A N 1
ATOM 871 C CA . ARG A 1 121 ? 6.260 -10.040 12.046 1.00 81.75 121 ARG A CA 1
ATOM 872 C C . ARG A 1 121 ? 5.635 -9.786 13.411 1.00 81.75 121 ARG A C 1
ATOM 874 O O . ARG A 1 121 ? 5.898 -10.547 14.341 1.00 81.75 121 ARG A O 1
ATOM 881 N N . SER A 1 122 ? 4.792 -8.761 13.526 1.00 73.56 122 SER A N 1
ATOM 882 C CA . SER A 1 122 ? 4.099 -8.448 14.783 1.00 73.56 122 SER A CA 1
ATOM 883 C C . SER A 1 122 ? 3.136 -9.565 15.208 1.00 73.56 122 SER A C 1
ATOM 885 O O . SER A 1 122 ? 3.010 -9.856 16.402 1.00 73.56 122 SER A O 1
ATOM 887 N N . TRP A 1 123 ? 2.520 -10.255 14.244 1.00 73.25 123 TRP A N 1
ATOM 888 C CA . TRP A 1 123 ? 1.697 -11.433 14.501 1.00 73.25 123 TRP A CA 1
ATOM 889 C C . TRP A 1 123 ? 2.530 -12.660 14.913 1.00 73.25 123 TRP A C 1
ATOM 891 O O . TRP A 1 123 ? 2.230 -13.286 15.931 1.00 73.25 123 TRP A O 1
ATOM 901 N N . SER A 1 124 ? 3.625 -12.963 14.208 1.00 72.00 124 SER A N 1
ATOM 902 C CA . SER A 1 124 ? 4.516 -14.088 14.535 1.00 72.00 124 SER A CA 1
ATOM 903 C C . SER A 1 124 ? 5.195 -13.934 15.900 1.00 72.00 124 SER A C 1
ATOM 905 O O . SER A 1 124 ? 5.217 -14.886 16.677 1.00 72.00 124 SER A O 1
ATOM 907 N N . ALA A 1 125 ? 5.686 -12.735 16.240 1.00 69.56 125 ALA A N 1
ATOM 908 C CA . ALA A 1 125 ? 6.284 -12.444 17.550 1.00 69.56 125 ALA A CA 1
ATOM 909 C C . ALA A 1 125 ? 5.283 -12.611 18.707 1.00 69.56 125 ALA A C 1
ATOM 911 O O . ALA A 1 125 ? 5.647 -12.895 19.848 1.00 69.56 125 ALA A O 1
ATOM 912 N N . ARG A 1 126 ? 3.993 -12.436 18.418 1.00 60.09 126 ARG A N 1
ATOM 913 C CA . ARG A 1 126 ? 2.921 -12.673 19.378 1.00 60.09 126 ARG A CA 1
ATOM 914 C C . ARG A 1 126 ? 2.600 -14.158 19.511 1.00 60.09 126 ARG A C 1
ATOM 916 O O . ARG A 1 126 ? 2.439 -14.611 20.638 1.00 60.09 126 ARG A O 1
ATOM 923 N N . ALA A 1 127 ? 2.544 -14.896 18.403 1.00 63.00 127 ALA A N 1
ATOM 924 C CA . ALA A 1 127 ? 2.262 -16.331 18.403 1.00 63.00 127 ALA A CA 1
ATOM 925 C C . ALA A 1 127 ? 3.313 -17.139 19.188 1.00 63.00 127 ALA A C 1
ATOM 927 O O . ALA A 1 127 ? 2.958 -18.051 19.934 1.00 63.00 127 ALA A O 1
ATOM 928 N N . THR A 1 128 ? 4.593 -16.767 19.084 1.00 64.81 128 THR A N 1
ATOM 929 C CA . THR A 1 128 ? 5.676 -17.404 19.854 1.00 64.81 128 THR A CA 1
ATOM 930 C C . THR A 1 128 ? 5.589 -17.091 21.347 1.00 64.81 128 THR A C 1
ATOM 932 O O . THR A 1 128 ? 5.833 -17.965 22.174 1.00 64.81 128 THR A O 1
ATOM 935 N N . ARG A 1 129 ? 5.169 -15.874 21.711 1.00 56.66 129 ARG A N 1
ATOM 936 C CA . ARG A 1 129 ? 5.002 -15.443 23.107 1.00 56.66 129 ARG A CA 1
ATOM 937 C C . ARG A 1 129 ? 3.787 -16.066 23.800 1.00 56.66 129 ARG A C 1
ATOM 939 O O . ARG A 1 129 ? 3.796 -16.201 25.017 1.00 56.66 129 ARG A O 1
ATOM 946 N N . THR A 1 130 ? 2.749 -16.441 23.053 1.00 57.03 130 THR A N 1
ATOM 947 C CA . THR A 1 130 ? 1.553 -17.098 23.608 1.00 57.03 130 THR A CA 1
ATOM 948 C C . THR A 1 130 ? 1.654 -18.625 23.636 1.00 57.03 130 THR A C 1
ATOM 950 O O . THR A 1 130 ? 0.707 -19.277 24.063 1.00 57.03 130 THR A O 1
ATOM 953 N N . GLY A 1 131 ? 2.772 -19.215 23.187 1.00 45.69 131 GLY A N 1
ATOM 954 C CA . GLY A 1 131 ? 3.001 -20.664 23.250 1.00 45.69 131 GLY A CA 1
ATOM 955 C C . GLY A 1 131 ? 1.987 -21.500 22.458 1.00 45.69 131 GLY A C 1
ATOM 956 O O . GLY A 1 131 ? 1.771 -22.667 22.777 1.00 45.69 131 GLY A O 1
ATOM 957 N N . ARG A 1 132 ? 1.329 -20.919 21.446 1.00 45.03 132 ARG A N 1
ATOM 958 C CA . ARG A 1 132 ? 0.281 -21.610 20.687 1.00 45.03 132 ARG A CA 1
ATOM 959 C C . ARG A 1 132 ? 0.910 -22.371 19.509 1.00 45.03 132 ARG A C 1
ATOM 961 O O . ARG A 1 132 ? 1.532 -21.731 18.662 1.00 45.03 132 ARG A O 1
ATOM 968 N N . PRO A 1 133 ? 0.764 -23.704 19.412 1.00 41.06 133 PRO A N 1
ATOM 969 C CA . PRO A 1 133 ? 1.274 -24.447 18.267 1.00 41.06 133 PRO A CA 1
ATOM 970 C C . PRO A 1 133 ? 0.492 -24.089 16.994 1.00 41.06 133 PRO A C 1
ATOM 972 O O . PRO A 1 133 ? -0.725 -23.888 17.028 1.00 41.06 133 PRO A O 1
ATOM 975 N N . SER A 1 134 ? 1.201 -24.019 15.865 1.00 43.53 134 SER A N 1
ATOM 976 C CA . SER A 1 134 ? 0.622 -23.869 14.526 1.00 43.53 134 SER A CA 1
ATOM 977 C C . SER A 1 134 ? -0.454 -24.938 14.278 1.00 43.53 134 SER A C 1
ATOM 979 O O . SER A 1 134 ? -0.246 -26.092 14.656 1.00 43.53 134 SER A O 1
ATOM 981 N N . PRO A 1 135 ? -1.575 -24.635 13.594 1.00 43.03 135 PRO A N 1
ATOM 982 C CA . PRO A 1 135 ? -2.632 -25.617 13.323 1.00 43.03 135 PRO A CA 1
ATOM 983 C C . PRO A 1 135 ? -2.240 -26.730 12.324 1.00 43.03 135 PRO A C 1
ATOM 985 O O . PRO A 1 135 ? -3.110 -27.440 11.824 1.00 43.03 135 PRO A O 1
ATOM 988 N N . THR A 1 136 ? -0.956 -26.934 12.021 1.00 45.31 136 THR A N 1
ATOM 989 C CA . THR A 1 136 ? -0.517 -27.788 10.906 1.00 45.31 136 THR A CA 1
ATOM 990 C C . THR A 1 136 ? -0.320 -29.270 11.234 1.00 45.31 136 THR A C 1
ATOM 992 O O . THR A 1 136 ? 0.135 -30.018 10.378 1.00 45.31 136 THR A O 1
ATOM 995 N N . THR A 1 137 ? -0.731 -29.771 12.396 1.00 40.78 137 THR A N 1
ATOM 996 C CA . THR A 1 137 ? -0.786 -31.231 12.611 1.00 40.78 137 THR A CA 1
ATOM 997 C C . THR A 1 137 ? -2.093 -31.639 13.258 1.00 40.78 137 THR A C 1
ATOM 999 O O . THR A 1 137 ? -2.166 -31.990 14.430 1.00 40.78 137 THR A O 1
ATOM 1002 N N . CYS A 1 138 ? -3.143 -31.657 12.440 1.00 30.17 138 CYS A N 1
ATOM 1003 C CA . CYS A 1 138 ? -4.287 -32.530 12.663 1.00 30.17 138 CYS A CA 1
ATOM 1004 C C . CYS A 1 138 ? -3.866 -33.968 12.290 1.00 30.17 138 CYS A C 1
ATOM 1006 O O . CYS A 1 138 ? -4.274 -34.516 11.266 1.00 30.17 138 CYS A O 1
ATOM 1008 N N . SER A 1 139 ? -2.981 -34.577 13.086 1.00 39.56 139 SER A N 1
ATOM 1009 C CA . SER A 1 139 ? -2.706 -36.012 13.009 1.00 39.56 139 SER A CA 1
ATOM 1010 C C . SER A 1 139 ? -3.934 -36.7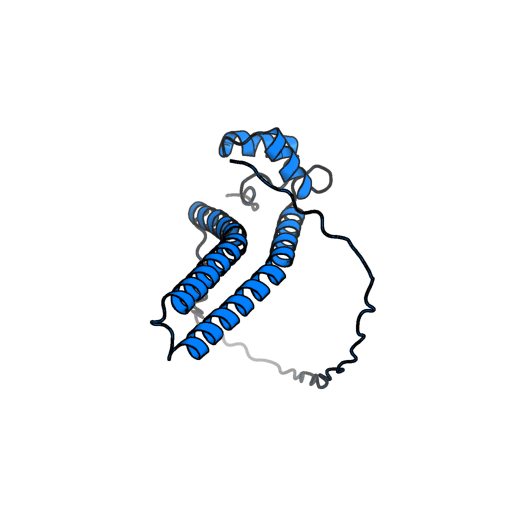45 13.541 1.00 39.56 139 SER A C 1
ATOM 1012 O O . SER A 1 139 ? -4.210 -36.838 14.735 1.00 39.56 139 SER A O 1
ATOM 1014 N N . ARG A 1 140 ? -4.737 -37.222 12.594 1.00 39.66 140 ARG A N 1
ATOM 1015 C CA . ARG A 1 140 ? -5.955 -37.994 12.807 1.00 39.66 140 ARG A CA 1
ATOM 1016 C C . ARG A 1 140 ? -5.619 -39.383 13.361 1.00 39.66 140 ARG A C 1
ATOM 1018 O O . ARG A 1 140 ? -5.751 -40.377 12.656 1.00 39.66 140 ARG A O 1
ATOM 1025 N N . SER A 1 141 ? -5.246 -39.474 14.632 1.00 36.50 141 SER A N 1
ATOM 1026 C CA . SER A 1 141 ? -5.202 -40.745 15.360 1.00 36.50 141 SER A CA 1
ATOM 1027 C C . SER A 1 141 ? -6.594 -41.050 15.907 1.00 36.50 141 SER A C 1
ATOM 1029 O O . SER A 1 141 ? -6.934 -40.713 17.038 1.00 36.50 141 SER A O 1
ATOM 1031 N N . ARG A 1 142 ? -7.445 -41.669 15.079 1.00 38.22 142 ARG A N 1
ATOM 1032 C CA . ARG A 1 142 ? -8.675 -42.309 15.565 1.00 38.22 142 ARG A CA 1
ATOM 1033 C C . ARG A 1 142 ? -8.291 -43.591 16.298 1.00 38.22 142 ARG A C 1
ATOM 1035 O O . ARG A 1 142 ? -8.028 -44.607 15.662 1.00 38.22 142 ARG A O 1
ATOM 1042 N N . ALA A 1 143 ? -8.309 -43.553 17.626 1.00 37.41 143 ALA A N 1
ATOM 1043 C CA . ALA A 1 143 ? -8.492 -44.763 18.413 1.00 37.41 143 ALA A CA 1
ATOM 1044 C C . ALA A 1 143 ? -9.854 -45.381 18.042 1.00 37.41 143 ALA A C 1
ATOM 1046 O O . ALA A 1 143 ? -10.871 -44.687 18.006 1.00 37.41 143 ALA A O 1
ATOM 1047 N N . ARG A 1 144 ? -9.854 -46.674 17.707 1.00 36.94 144 ARG A N 1
ATOM 1048 C CA . ARG A 1 144 ? -11.051 -47.505 17.524 1.00 36.94 144 ARG A CA 1
ATOM 1049 C C . ARG A 1 144 ? -11.700 -47.760 18.892 1.00 36.94 144 ARG A C 1
ATOM 1051 O O . ARG A 1 144 ? -11.060 -48.416 19.709 1.00 36.94 144 ARG A O 1
ATOM 1058 N N . PRO A 1 145 ? -12.968 -47.393 19.125 1.00 38.19 145 PRO A N 1
ATOM 1059 C CA . PRO A 1 145 ? -13.800 -48.111 20.075 1.00 38.19 145 PRO A CA 1
ATOM 1060 C C . PRO A 1 145 ? -14.514 -49.248 19.331 1.00 38.19 145 PRO A C 1
ATOM 1062 O O . PRO A 1 145 ? -15.358 -49.021 18.465 1.00 38.19 145 PRO A O 1
ATOM 1065 N N . THR A 1 146 ? -14.159 -50.494 19.643 1.00 43.53 146 THR A N 1
ATOM 1066 C CA . THR A 1 146 ? -14.981 -51.661 19.303 1.00 43.53 146 THR A CA 1
ATOM 1067 C C . THR A 1 146 ? -16.183 -51.674 20.240 1.00 43.53 146 THR A C 1
ATOM 1069 O O . THR A 1 146 ? -16.116 -52.210 21.341 1.00 43.53 146 THR A O 1
ATOM 1072 N N . GLY A 1 147 ? -17.268 -51.033 19.814 1.00 38.38 147 GLY A N 1
ATOM 1073 C CA . GLY A 1 147 ? -18.555 -51.042 20.500 1.00 38.38 147 GLY A CA 1
ATOM 1074 C C . GLY A 1 147 ? -19.649 -51.403 19.508 1.00 38.38 147 GLY A C 1
ATOM 1075 O O . GLY A 1 147 ? -20.033 -50.589 18.677 1.00 38.38 147 GLY A O 1
ATOM 1076 N N . SER A 1 148 ? -20.082 -52.657 19.577 1.00 40.22 148 SER A N 1
ATOM 1077 C CA . SER A 1 148 ? -21.195 -53.240 18.832 1.00 40.22 148 SER A CA 1
ATOM 1078 C C . SER A 1 148 ? -22.496 -52.473 19.101 1.00 40.22 148 SER A C 1
ATOM 1080 O O . SER A 1 148 ? -22.826 -52.208 20.253 1.00 40.22 148 SER A O 1
ATOM 1082 N N . GLY A 1 149 ? -23.238 -52.122 18.051 1.00 39.34 149 GLY A N 1
ATOM 1083 C CA . GLY A 1 149 ? -24.505 -51.403 18.175 1.00 39.34 149 GLY A CA 1
ATOM 1084 C C . GLY A 1 149 ? -25.205 -51.279 16.830 1.00 39.34 149 GLY A C 1
ATOM 1085 O O . GLY A 1 149 ? -25.009 -50.319 16.094 1.00 39.34 149 GLY A O 1
ATOM 1086 N N . ALA A 1 150 ? -25.979 -52.305 16.495 1.00 38.62 150 ALA A N 1
ATOM 1087 C CA . ALA A 1 150 ? -26.788 -52.395 15.293 1.00 38.62 150 ALA A CA 1
ATOM 1088 C C . ALA A 1 150 ? -27.889 -51.320 15.241 1.00 38.62 150 ALA A C 1
ATOM 1090 O O . ALA A 1 150 ? -28.561 -51.063 16.237 1.00 38.62 150 ALA A O 1
ATOM 1091 N N . GLY A 1 151 ? -28.169 -50.814 14.035 1.00 33.94 151 GLY A N 1
ATOM 1092 C CA . GLY A 1 151 ? -29.528 -50.415 13.678 1.00 33.94 151 GLY A CA 1
ATOM 1093 C C . GLY A 1 151 ? -29.696 -49.098 12.921 1.00 33.94 151 GLY A C 1
ATOM 1094 O O . GLY A 1 151 ? -29.509 -48.024 13.474 1.00 33.94 151 GLY A O 1
ATOM 1095 N N . ARG A 1 152 ? -30.283 -49.249 11.725 1.00 40.94 152 ARG A N 1
ATOM 1096 C CA . ARG A 1 152 ? -31.242 -48.342 11.058 1.00 40.94 152 ARG A CA 1
ATOM 1097 C C . ARG A 1 152 ? -30.674 -47.243 10.145 1.00 40.94 152 ARG A C 1
ATOM 1099 O O . ARG A 1 152 ? -30.416 -46.110 10.520 1.00 40.94 152 ARG A O 1
ATOM 1106 N N . THR A 1 153 ? -30.585 -47.648 8.878 1.00 40.25 153 THR A N 1
ATOM 1107 C CA . THR A 1 153 ? -31.044 -46.963 7.654 1.00 40.25 153 THR A CA 1
ATOM 1108 C C . THR A 1 153 ? -31.711 -45.592 7.805 1.00 40.25 153 THR A C 1
ATOM 1110 O O . THR A 1 153 ? -32.756 -45.488 8.445 1.00 40.25 153 THR A O 1
ATOM 1113 N N . SER A 1 154 ? -31.224 -44.597 7.058 1.00 41.47 154 SER A N 1
ATOM 1114 C CA . SER A 1 154 ? -32.059 -43.628 6.327 1.00 41.47 154 SER A CA 1
ATOM 1115 C C . SER A 1 154 ? -31.237 -42.901 5.269 1.00 41.47 154 SER A C 1
ATOM 1117 O O . SER A 1 154 ? -30.287 -42.179 5.555 1.00 41.47 154 SER A O 1
ATOM 1119 N N . SER A 1 155 ? -31.635 -43.128 4.029 1.00 41.19 155 SER A N 1
ATOM 1120 C CA . SER A 1 155 ? -31.145 -42.549 2.789 1.00 41.19 155 SER A CA 1
ATOM 1121 C C . SER A 1 155 ? -31.504 -41.064 2.701 1.00 41.19 155 SER A C 1
ATOM 1123 O O . SER A 1 155 ? -32.663 -40.716 2.911 1.00 41.19 155 SER A O 1
ATOM 1125 N N . ARG A 1 156 ? -30.576 -40.197 2.278 1.00 41.72 156 ARG A N 1
ATOM 1126 C CA . ARG A 1 156 ? -30.912 -38.923 1.616 1.00 41.72 156 ARG A CA 1
ATOM 1127 C C . ARG A 1 156 ? -29.782 -38.513 0.670 1.00 41.72 156 ARG A C 1
ATOM 1129 O O . ARG A 1 156 ? -28.651 -38.286 1.082 1.00 41.72 156 ARG A O 1
ATOM 1136 N N . ARG A 1 157 ? -30.125 -38.497 -0.620 1.00 46.59 157 ARG A N 1
ATOM 1137 C CA . ARG A 1 157 ? -29.320 -38.009 -1.746 1.00 46.59 157 ARG A CA 1
ATOM 1138 C C . ARG A 1 157 ? -29.010 -36.511 -1.586 1.00 46.59 157 ARG A C 1
ATOM 1140 O O . ARG A 1 157 ? -29.897 -35.780 -1.147 1.00 46.59 157 ARG A O 1
ATOM 1147 N N . PRO A 1 158 ? -27.829 -36.037 -2.014 1.00 48.62 158 PRO A N 1
ATOM 1148 C CA . PRO A 1 158 ? -27.567 -34.612 -2.189 1.00 48.62 158 PRO A CA 1
ATOM 1149 C C . PRO A 1 158 ? -28.174 -34.096 -3.511 1.00 48.62 158 PRO A C 1
ATOM 1151 O O . PRO A 1 158 ? -28.186 -34.835 -4.500 1.00 48.62 158 PRO A O 1
ATOM 1154 N N . PRO A 1 159 ? -28.669 -32.847 -3.570 1.00 53.47 159 PRO A N 1
ATOM 1155 C CA . PRO A 1 159 ? -29.014 -32.204 -4.831 1.00 53.47 159 PRO A CA 1
ATOM 1156 C C . PRO A 1 159 ? -27.755 -31.730 -5.575 1.00 53.47 159 PRO A C 1
ATOM 1158 O O . PRO A 1 159 ? -26.820 -31.184 -4.991 1.00 53.47 159 PRO A O 1
ATOM 1161 N N . THR A 1 160 ? -27.759 -31.942 -6.887 1.00 48.88 160 THR A N 1
ATOM 1162 C CA . THR A 1 160 ? -26.788 -31.442 -7.862 1.00 48.88 160 THR A CA 1
ATOM 1163 C C . THR A 1 160 ? -26.972 -29.937 -8.058 1.00 48.88 160 THR A C 1
ATOM 1165 O O . THR A 1 160 ? -28.046 -29.514 -8.484 1.00 48.88 160 THR A O 1
ATOM 1168 N N . ASN A 1 161 ? -25.946 -29.128 -7.779 1.00 40.78 161 ASN A N 1
ATOM 1169 C CA . ASN A 1 161 ? -25.922 -27.725 -8.192 1.00 40.78 161 ASN A CA 1
ATOM 1170 C C . ASN A 1 161 ? -25.207 -27.616 -9.545 1.00 40.78 161 ASN A C 1
ATOM 1172 O O . ASN A 1 161 ? -23.985 -27.734 -9.634 1.00 40.78 161 ASN A O 1
ATOM 1176 N N . SER A 1 162 ? -26.005 -27.450 -10.592 1.00 43.34 162 SER A N 1
ATOM 1177 C CA . SER A 1 162 ? -25.590 -27.142 -11.955 1.00 43.34 162 SER A CA 1
ATOM 1178 C C . SER A 1 162 ? -25.910 -25.672 -12.214 1.00 43.34 162 SER A C 1
ATOM 1180 O O . SER A 1 162 ? -27.046 -25.266 -11.991 1.00 43.34 162 SER A O 1
ATOM 1182 N N . GLY A 1 163 ? -24.953 -24.896 -12.729 1.00 38.59 163 GLY A N 1
ATOM 1183 C CA . GLY A 1 163 ? -25.265 -23.592 -13.327 1.00 38.59 163 GLY A CA 1
ATOM 1184 C C . GLY A 1 163 ? -24.294 -22.470 -12.995 1.00 38.59 163 GLY A C 1
ATOM 1185 O O . GLY A 1 163 ? -24.689 -21.450 -12.442 1.00 38.59 163 GLY A O 1
ATOM 1186 N N . TRP A 1 164 ? -23.026 -22.641 -13.361 1.00 31.00 164 TRP A N 1
ATOM 1187 C CA . TRP A 1 164 ? -22.102 -21.527 -13.548 1.00 31.00 164 TRP A CA 1
ATOM 1188 C C . TRP A 1 164 ? -22.311 -20.992 -14.972 1.00 31.00 164 TRP A C 1
ATOM 1190 O O . TRP A 1 164 ? -22.147 -21.741 -15.933 1.00 31.00 164 TRP A O 1
ATOM 1200 N N . THR A 1 165 ? -22.685 -19.721 -15.121 1.00 50.59 165 THR A N 1
ATOM 1201 C CA . THR A 1 165 ? -22.603 -18.999 -16.402 1.00 50.59 165 THR A CA 1
ATOM 1202 C C . THR A 1 165 ? -21.910 -17.658 -16.171 1.00 50.59 165 THR A C 1
ATOM 1204 O O . THR A 1 165 ? -22.461 -16.825 -15.445 1.00 50.59 165 THR A O 1
ATOM 1207 N N . PRO A 1 166 ? -20.735 -17.407 -16.771 1.00 41.97 166 PRO A N 1
ATOM 1208 C CA . PRO A 1 166 ? -20.130 -16.084 -16.778 1.00 41.97 166 PRO A CA 1
ATOM 1209 C C . PRO A 1 166 ? -20.805 -15.214 -17.847 1.00 41.97 166 PRO A C 1
ATOM 1211 O O . PRO A 1 166 ? -20.951 -15.625 -18.998 1.00 41.97 166 PRO A O 1
ATOM 1214 N N . ARG A 1 167 ? -21.222 -13.999 -17.473 1.00 38.09 167 ARG A N 1
ATOM 1215 C CA . ARG A 1 167 ? -21.688 -12.983 -18.423 1.00 38.09 167 ARG A CA 1
ATOM 1216 C C . ARG A 1 167 ? -20.506 -12.098 -18.802 1.00 38.09 167 ARG A C 1
ATOM 1218 O O . ARG A 1 167 ? -19.984 -11.355 -17.976 1.00 38.09 167 ARG A O 1
ATOM 1225 N N . SER A 1 168 ? -20.095 -12.222 -20.054 1.00 38.66 168 SER A N 1
ATOM 1226 C CA . SER A 1 168 ? -19.027 -11.465 -20.694 1.00 38.66 168 SER A CA 1
ATOM 1227 C C . SER A 1 168 ? -19.391 -9.987 -20.880 1.00 38.66 168 SER A C 1
ATOM 1229 O O . SER A 1 168 ? -20.505 -9.656 -21.281 1.00 38.66 168 SER A O 1
ATOM 1231 N N . SER A 1 169 ? -18.401 -9.143 -20.593 1.00 38.47 169 SER A N 1
ATOM 1232 C CA . SER A 1 169 ? -17.944 -7.942 -21.306 1.00 38.47 169 SER A CA 1
ATOM 1233 C C . SER A 1 169 ? -18.944 -7.045 -22.046 1.00 38.47 169 SER A C 1
ATOM 1235 O O . SER A 1 169 ? -19.510 -7.424 -23.066 1.00 38.47 169 SER A O 1
ATOM 1237 N N . SER A 1 170 ? -18.933 -5.757 -21.695 1.00 42.81 170 SER A N 1
ATOM 1238 C CA . SER A 1 170 ? -18.907 -4.702 -22.715 1.00 42.81 170 SER A CA 1
ATOM 1239 C C . SER A 1 170 ? -18.166 -3.472 -22.198 1.00 42.81 170 SER A C 1
ATOM 1241 O O . SER A 1 170 ? -18.535 -2.883 -21.183 1.00 42.81 170 SER A O 1
ATOM 1243 N N . ALA A 1 171 ? -17.105 -3.131 -22.924 1.00 41.75 171 ALA A N 1
ATOM 1244 C CA . ALA A 1 171 ? -16.229 -1.994 -22.732 1.00 41.75 171 ALA A CA 1
ATOM 1245 C C . ALA A 1 171 ? -16.963 -0.657 -22.921 1.00 41.75 171 ALA A C 1
ATOM 1247 O O . ALA A 1 171 ? -17.748 -0.493 -23.853 1.00 41.75 171 ALA A O 1
ATOM 1248 N N . GLY A 1 172 ? -16.652 0.313 -22.062 1.00 35.59 172 GLY A N 1
ATOM 1249 C CA . GLY A 1 172 ? -16.986 1.721 -22.248 1.00 35.59 172 GLY A CA 1
ATOM 1250 C C . GLY A 1 172 ? -15.712 2.551 -22.138 1.00 35.59 172 GLY A C 1
ATOM 1251 O O . GLY A 1 172 ? -15.181 2.728 -21.045 1.00 35.59 172 GLY A O 1
ATOM 1252 N N . SER A 1 173 ? -15.201 3.019 -23.275 1.00 45.53 173 SER A N 1
ATOM 1253 C CA . SER A 1 173 ? -14.027 3.890 -23.373 1.00 45.53 173 SER A CA 1
ATOM 1254 C C . SER A 1 173 ? -14.251 5.234 -22.658 1.00 45.53 173 SER A C 1
ATOM 1256 O O . SER A 1 173 ? -15.308 5.844 -22.844 1.00 45.53 173 SER A O 1
ATOM 1258 N N . PRO A 1 174 ? -13.275 5.765 -21.899 1.00 51.03 174 PRO A N 1
ATOM 1259 C CA . PRO A 1 174 ? -13.390 7.086 -21.291 1.00 51.03 174 PRO A CA 1
ATOM 1260 C C . PRO A 1 174 ? -13.098 8.210 -22.298 1.00 51.03 174 PRO A C 1
ATOM 1262 O O . PRO A 1 174 ? -12.125 8.177 -23.054 1.00 51.03 174 PRO A O 1
ATOM 1265 N N . ARG A 1 175 ? -13.953 9.241 -22.286 1.00 49.19 175 ARG A N 1
ATOM 1266 C CA . ARG A 1 175 ? -13.757 10.495 -23.025 1.00 49.19 175 ARG A CA 1
ATOM 1267 C C . ARG A 1 175 ? -12.598 11.300 -22.425 1.00 49.19 175 ARG A C 1
ATOM 1269 O O . ARG A 1 175 ? -12.524 11.518 -21.222 1.00 49.19 175 ARG A O 1
ATOM 1276 N N . ARG A 1 176 ? -11.728 11.760 -23.322 1.00 42.16 176 ARG A N 1
ATOM 1277 C CA . ARG A 1 176 ? -10.561 12.632 -23.127 1.00 42.16 176 ARG A CA 1
ATOM 1278 C C . ARG A 1 176 ? -10.987 14.032 -22.648 1.00 42.16 176 ARG A C 1
ATOM 1280 O O . ARG A 1 176 ? -11.822 14.657 -23.297 1.00 42.16 176 ARG A O 1
ATOM 1287 N N . ALA A 1 177 ? -10.373 14.538 -21.580 1.00 52.00 177 ALA A N 1
ATOM 1288 C CA . ALA A 1 177 ? -10.392 15.957 -21.210 1.00 52.00 177 ALA A CA 1
ATOM 1289 C C . ALA A 1 177 ? -9.158 16.674 -21.807 1.00 52.00 177 ALA A C 1
ATOM 1291 O O . ALA A 1 177 ? -8.083 16.069 -21.843 1.00 52.00 177 ALA A O 1
ATOM 1292 N N . PRO A 1 178 ? -9.267 17.926 -22.291 1.00 52.12 178 PRO A N 1
ATOM 1293 C CA . PRO A 1 178 ? -8.114 18.692 -22.754 1.00 52.12 178 PRO A CA 1
ATOM 1294 C C . PRO A 1 178 ? -7.507 19.598 -21.665 1.00 52.12 178 PRO A C 1
ATOM 1296 O O . PRO A 1 178 ? -8.215 20.367 -21.026 1.00 52.12 178 PRO A O 1
ATOM 1299 N N . GLY A 1 179 ? -6.172 19.570 -21.571 1.00 39.66 179 GLY A N 1
ATOM 1300 C CA . GLY A 1 179 ? -5.340 20.761 -21.354 1.00 39.66 179 GLY A CA 1
ATOM 1301 C C . GLY A 1 179 ? -4.978 21.142 -19.916 1.00 39.66 179 GLY A C 1
ATOM 1302 O O . GLY A 1 179 ? -5.607 22.015 -19.335 1.00 39.66 179 GLY A O 1
ATOM 1303 N N . THR A 1 180 ? -3.863 20.616 -19.405 1.00 46.62 180 THR A N 1
ATOM 1304 C CA . THR A 1 180 ? -3.057 21.296 -18.376 1.00 46.62 180 THR A CA 1
ATOM 1305 C C . THR A 1 180 ? -1.686 21.608 -18.962 1.00 46.62 180 THR A C 1
ATOM 1307 O O . THR A 1 180 ? -0.944 20.705 -19.346 1.00 46.62 180 THR A O 1
ATOM 1310 N N . THR A 1 181 ? -1.378 22.896 -19.075 1.00 51.34 181 THR A N 1
ATOM 1311 C CA . THR A 1 181 ? -0.075 23.435 -19.469 1.00 51.34 181 THR A CA 1
ATOM 1312 C C . THR A 1 181 ? 0.982 23.111 -18.418 1.00 51.34 181 THR A C 1
ATOM 1314 O O . THR A 1 181 ? 0.778 23.359 -17.231 1.00 51.34 181 THR A O 1
ATOM 1317 N N . SER A 1 182 ? 2.113 22.574 -18.873 1.00 42.12 182 SER A N 1
ATOM 1318 C CA . SER A 1 182 ? 3.308 22.296 -18.080 1.00 42.12 182 SER A CA 1
ATOM 1319 C C . SER A 1 182 ? 3.905 23.571 -17.480 1.00 42.12 182 SER A C 1
ATOM 1321 O O . SER A 1 182 ? 4.234 24.505 -18.209 1.00 42.12 182 SER A O 1
ATOM 1323 N N . SER A 1 183 ? 4.129 23.575 -16.168 1.00 47.66 183 SER A N 1
ATOM 1324 C CA . SER A 1 183 ? 5.099 24.458 -15.517 1.00 47.66 183 SER A CA 1
ATOM 1325 C C . SER A 1 183 ? 6.258 23.606 -15.010 1.00 47.66 183 SER A C 1
ATOM 1327 O O . SER A 1 183 ? 6.097 22.769 -14.126 1.00 47.66 183 SER A O 1
ATOM 1329 N N . THR A 1 184 ? 7.422 23.798 -15.617 1.00 60.22 184 THR A N 1
ATOM 1330 C CA . THR A 1 184 ? 8.721 23.262 -15.203 1.00 60.22 184 THR A CA 1
ATOM 1331 C C . THR A 1 184 ? 9.244 24.051 -13.998 1.00 60.22 184 THR A C 1
ATOM 1333 O O . THR A 1 184 ? 9.325 25.275 -14.095 1.00 60.22 184 THR A O 1
ATOM 1336 N N . PRO A 1 185 ? 9.675 23.415 -12.894 1.00 58.44 185 PRO A N 1
ATOM 1337 C CA . PRO A 1 185 ? 10.496 24.084 -11.896 1.00 58.44 185 PRO A CA 1
ATOM 1338 C C . PRO A 1 185 ? 11.982 23.816 -12.165 1.00 58.44 185 PRO A C 1
ATOM 1340 O O . PRO A 1 185 ? 12.459 22.683 -12.111 1.00 58.44 185 PRO A O 1
ATOM 1343 N N . THR A 1 186 ? 12.721 24.884 -12.456 1.00 60.12 186 THR A N 1
ATOM 1344 C CA . THR A 1 186 ? 14.187 24.921 -12.444 1.00 60.12 186 THR A CA 1
ATOM 1345 C C . THR A 1 186 ? 14.690 24.892 -11.002 1.00 60.12 186 THR A C 1
ATOM 1347 O O . THR A 1 186 ? 14.432 25.835 -10.255 1.00 60.12 186 THR A O 1
ATOM 1350 N N . TRP A 1 187 ? 15.447 23.865 -10.619 1.00 47.66 187 TRP A N 1
ATOM 1351 C CA . TRP A 1 187 ? 16.238 23.871 -9.387 1.00 47.66 187 TRP A CA 1
ATOM 1352 C C . TRP A 1 187 ? 17.672 24.279 -9.732 1.00 47.66 187 TRP A C 1
ATOM 1354 O O . TRP A 1 187 ? 18.353 23.593 -10.493 1.00 47.66 187 TRP A O 1
ATOM 1364 N N . ARG A 1 188 ? 18.099 25.442 -9.229 1.00 48.94 188 ARG A N 1
ATOM 1365 C CA . ARG A 1 188 ? 19.500 25.884 -9.242 1.00 48.94 188 ARG A CA 1
ATOM 1366 C C . ARG A 1 188 ? 20.236 25.230 -8.071 1.00 48.94 188 ARG A C 1
ATOM 1368 O O . ARG A 1 188 ? 19.674 25.136 -6.983 1.00 48.94 188 ARG A O 1
ATOM 1375 N N . SER A 1 189 ? 21.458 24.791 -8.362 1.00 62.41 189 SER A N 1
ATOM 1376 C CA . SER A 1 189 ? 22.480 24.293 -7.436 1.00 62.41 189 SER A CA 1
ATOM 1377 C C . SER A 1 189 ? 22.958 25.346 -6.444 1.00 62.41 189 SER A C 1
ATOM 1379 O O . SER A 1 189 ? 22.922 26.545 -6.809 1.00 62.41 189 SER A O 1
#

Sequence (189 aa):
MRDPEDADRAGLIGLSVDEAADAVAERADADRERARATLSTVAADGTVSEAGVQSALAHLAKVVSTPATRAEFAGLDVEDAREAAADAADLPVVAARLDDFDARLATVESAVEEPTRTCRRSWSARATRTGRPSPTTCSRSRARPTGSGAGRTSSRRPPTNSGWTPRSSSAGSPRRAPGTTSSTPTWRS